Protein AF-A0A9P1CQ70-F1 (afdb_monomer_lite)

Secondary structure (DSSP, 8-state):
-------PPP------PPPHHHHHHHHHHHHHHHHS-HHHHHHHHHHHHHHHHHS-TT-HHHHHHHHHHHGGGPPPPPP--S-------HHHHHHHHHHHHHHHHHHHHHHHS-TTSHHHHHHHHHHHHHHHHH----TT-S--TTHHHHHHHHHHHHTTSTT-----SS-EEETTEEE--HHHHTSTTEEEEEEEEEEEESSSS-EEEEEEEEE-TTT--EEEEE-TT--HHHHHHHSSPPPEE-STTPPEEE--GGGT-B-TTSSBTTT-TTTT-TTB-TTSSBTTT-TTTT-TTB-TTSSBTTT-HHHHHTPPP---SS----------

pLDDT: mean 77.47, std 18.65, range [31.06, 96.56]

Organism: NCBI:txid2562237

Sequence (332 aa):
MNQMGILKGDRGSKGKRSAPGSIHRLQTRIMKFQNSSADERLQQVEQAELELVEVVEEDGDALRRLLNRCVAWLRPAKFCRGDAGIQGSMEDVNLWKLQHRIRRILITILRRLDLDDAVTFQRVEVAVRYLQSCLPNLEDRRSIRSIQQWKSLSKLVESAAPGSTRKSSRGHCFKGHYEPSANVRSVSSVFRVDLPVKLHCSECGLTLVSCWRFQHPRTKVESVLVPRQGHHACEKRLKRRCKWMAPDGCKLKVDHHPHLLFCIHQRLKIQCIPCGGQRVCPHGRQKTECKECKGSRICPHNRFKDRCKECLSTRRPRGPRGSRLLAVAFRR

Radius of gyration: 26.19 Å; chains: 1; bounding box: 61×46×89 Å

Structure (mmCIF, N/CA/C/O backbone):
data_AF-A0A9P1CQ70-F1
#
_entry.id   AF-A0A9P1CQ70-F1
#
loop_
_atom_site.group_PDB
_atom_site.id
_atom_site.type_symbol
_atom_site.label_atom_id
_atom_site.label_alt_id
_atom_site.label_comp_id
_atom_site.label_asym_id
_atom_site.label_entity_id
_atom_site.label_seq_id
_atom_site.pdbx_PDB_ins_code
_atom_site.Cartn_x
_atom_site.Cartn_y
_atom_site.Cartn_z
_atom_site.occupancy
_atom_site.B_iso_or_equiv
_atom_site.auth_seq_id
_atom_site.auth_comp_id
_atom_site.auth_asym_id
_atom_site.auth_atom_id
_atom_site.pdbx_PDB_model_num
ATOM 1 N N . MET A 1 1 ? -2.091 0.357 -43.564 1.00 31.06 1 MET A N 1
ATOM 2 C CA . MET A 1 1 ? -3.508 0.644 -43.874 1.00 31.06 1 MET A CA 1
ATOM 3 C C . MET A 1 1 ? -4.389 0.160 -42.721 1.00 31.06 1 MET A C 1
ATOM 5 O O . MET A 1 1 ? -4.148 -0.922 -42.207 1.00 31.06 1 MET A O 1
ATOM 9 N N . ASN A 1 2 ? -5.327 1.019 -42.304 1.00 34.19 2 ASN A N 1
ATOM 10 C CA . ASN A 1 2 ? -6.422 0.868 -41.325 1.00 34.19 2 ASN A CA 1
ATOM 11 C C . ASN A 1 2 ? -6.137 0.491 -39.852 1.00 34.19 2 ASN A C 1
ATOM 13 O O . ASN A 1 2 ? -6.221 -0.665 -39.458 1.00 34.19 2 ASN A O 1
ATOM 17 N N . GLN A 1 3 ? -6.002 1.521 -39.000 1.00 33.91 3 GLN A N 1
ATOM 18 C CA . GLN A 1 3 ? -6.494 1.511 -37.603 1.00 33.91 3 GLN A CA 1
ATOM 19 C C . GLN A 1 3 ? -7.283 2.798 -37.260 1.00 33.91 3 GLN A C 1
ATOM 21 O O . GLN A 1 3 ? -7.273 3.285 -36.132 1.00 33.91 3 GLN A O 1
ATOM 26 N N . MET A 1 4 ? -7.985 3.364 -38.247 1.00 34.62 4 MET A N 1
ATOM 27 C CA . MET A 1 4 ? -8.955 4.449 -38.058 1.00 34.62 4 MET A CA 1
ATOM 28 C C . MET A 1 4 ? -10.306 3.830 -37.693 1.00 34.62 4 MET A C 1
ATOM 30 O O . MET A 1 4 ? -11.081 3.469 -38.573 1.00 34.62 4 MET A O 1
ATOM 34 N N . GLY A 1 5 ? -10.581 3.637 -36.404 1.00 42.91 5 GLY A N 1
ATOM 35 C CA . GLY A 1 5 ? -11.862 3.049 -36.010 1.00 42.91 5 GLY A CA 1
ATOM 36 C C . GLY A 1 5 ? -12.010 2.742 -34.532 1.00 42.91 5 GLY A C 1
ATOM 37 O O . GLY A 1 5 ? -12.339 1.617 -34.188 1.00 42.91 5 GLY A O 1
ATOM 38 N N . ILE A 1 6 ? -11.774 3.705 -33.645 1.00 41.91 6 ILE A N 1
ATOM 39 C CA . ILE A 1 6 ? -12.170 3.571 -32.238 1.00 41.91 6 ILE A CA 1
ATOM 40 C C . ILE A 1 6 ? -12.747 4.923 -31.831 1.00 41.91 6 ILE A C 1
ATOM 42 O O . ILE A 1 6 ? -12.141 5.945 -32.133 1.00 41.91 6 ILE A O 1
ATOM 46 N N . LEU A 1 7 ? -13.913 4.914 -31.180 1.00 41.31 7 LEU A N 1
ATOM 47 C CA . LEU A 1 7 ? -14.839 6.032 -30.921 1.00 41.31 7 LEU A CA 1
ATOM 48 C C . LEU A 1 7 ? -15.971 6.191 -31.962 1.00 41.31 7 LEU A C 1
ATOM 50 O O . LEU A 1 7 ? -16.299 7.302 -32.369 1.00 41.31 7 LEU A O 1
ATOM 54 N N . LYS A 1 8 ? -16.635 5.094 -32.356 1.00 38.59 8 LYS A N 1
ATOM 55 C CA . LYS A 1 8 ? -18.046 5.191 -32.776 1.00 38.59 8 LYS A CA 1
ATOM 56 C C . LYS A 1 8 ? -18.905 5.218 -31.509 1.00 38.59 8 LYS A C 1
ATOM 58 O O . LYS A 1 8 ? -18.729 4.379 -30.633 1.00 38.59 8 LYS A O 1
ATOM 63 N N . GLY A 1 9 ? -19.752 6.239 -31.379 1.00 38.62 9 GLY A N 1
ATOM 64 C CA . GLY A 1 9 ? -20.591 6.452 -30.202 1.00 38.62 9 GLY A CA 1
ATOM 65 C C . GLY A 1 9 ? -21.741 5.453 -30.141 1.00 38.62 9 GLY A C 1
ATOM 66 O O . GLY A 1 9 ? -22.617 5.478 -31.005 1.00 38.62 9 GLY A O 1
ATOM 67 N N . ASP A 1 10 ? -21.747 4.616 -29.105 1.00 32.50 10 ASP A N 1
ATOM 68 C CA . ASP A 1 10 ? -22.878 3.750 -28.785 1.00 32.50 10 ASP A CA 1
ATOM 69 C C . ASP A 1 10 ? -24.073 4.580 -28.301 1.00 32.50 10 ASP A C 1
ATOM 71 O O . ASP A 1 10 ? -23.987 5.393 -27.374 1.00 32.50 10 ASP A O 1
ATOM 75 N N . ARG A 1 11 ? -25.213 4.372 -28.962 1.00 39.38 11 ARG A N 1
ATOM 76 C CA . ARG A 1 11 ? -26.514 4.932 -28.592 1.00 39.38 11 ARG A CA 1
ATOM 77 C C . ARG A 1 11 ? -27.149 4.012 -27.552 1.00 39.38 11 ARG A C 1
ATOM 79 O O . ARG A 1 11 ? -27.790 3.040 -27.923 1.00 39.38 11 ARG A O 1
ATOM 86 N N . GLY A 1 12 ? -27.005 4.321 -26.263 1.00 35.34 12 GLY A N 1
ATOM 87 C CA . GLY A 1 12 ? -27.706 3.534 -25.242 1.00 35.34 12 GLY A CA 1
ATOM 88 C C . GLY A 1 12 ? -27.341 3.815 -23.788 1.00 35.34 12 GLY A C 1
ATOM 89 O O . GLY A 1 12 ? -26.821 2.933 -23.122 1.00 35.34 12 GLY A O 1
ATOM 90 N N . SER A 1 13 ? -27.608 5.028 -23.293 1.00 32.00 13 SER A N 1
ATOM 91 C CA . SER A 1 13 ? -28.044 5.335 -21.909 1.00 32.00 13 SER A CA 1
ATOM 92 C C . SER A 1 13 ? -27.765 6.798 -21.578 1.00 32.00 13 SER A C 1
ATOM 94 O O . SER A 1 13 ? -26.708 7.340 -21.894 1.00 32.00 13 SER A O 1
ATOM 96 N N . LYS A 1 14 ? -28.748 7.459 -20.963 1.00 36.03 14 LYS A N 1
ATOM 97 C CA . LYS A 1 14 ? -28.758 8.891 -20.644 1.00 36.03 14 LYS A CA 1
ATOM 98 C C . LYS A 1 14 ? -27.685 9.241 -19.594 1.00 36.03 14 LYS A C 1
ATOM 100 O O . LYS A 1 14 ? -27.966 9.293 -18.405 1.00 36.03 14 LYS A O 1
ATOM 105 N N . GLY A 1 15 ? -26.466 9.522 -20.048 1.00 34.06 15 GLY A N 1
ATOM 106 C CA . GLY A 1 15 ? -25.415 10.225 -19.307 1.00 34.06 15 GLY A CA 1
ATOM 107 C C . GLY A 1 15 ? -24.896 11.379 -20.165 1.00 34.06 15 GLY A C 1
ATOM 108 O O . GLY A 1 15 ? -24.702 11.203 -21.366 1.00 34.06 15 GLY A O 1
ATOM 109 N N . LYS A 1 16 ? -24.753 12.577 -19.581 1.00 40.47 16 LYS A N 1
ATOM 110 C CA . LYS A 1 16 ? -24.349 13.827 -20.259 1.00 40.47 16 LYS A CA 1
ATOM 111 C C . LYS A 1 16 ? -23.207 13.577 -21.265 1.00 40.47 16 LYS A C 1
ATOM 113 O O . LYS A 1 16 ? -22.125 13.157 -20.872 1.00 40.47 16 LYS A O 1
ATOM 118 N N . ARG A 1 17 ? -23.458 13.816 -22.561 1.00 41.84 17 ARG A N 1
ATOM 119 C CA . ARG A 1 17 ? -22.471 13.633 -23.642 1.00 41.84 17 ARG A CA 1
ATOM 120 C C . ARG A 1 17 ? -21.275 14.562 -23.398 1.00 41.84 17 ARG A C 1
ATOM 122 O O . ARG A 1 17 ? -21.457 15.773 -23.306 1.00 41.84 17 ARG A O 1
ATOM 129 N N . SER A 1 18 ? -20.067 14.009 -23.305 1.00 49.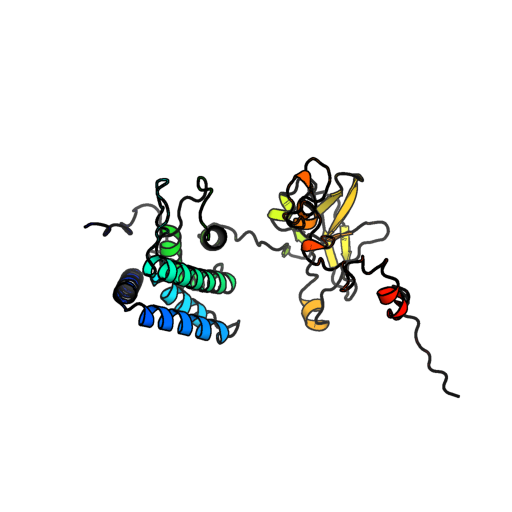41 18 SER A N 1
ATOM 130 C CA . SER A 1 18 ? -18.820 14.781 -23.239 1.00 49.41 18 SER A CA 1
ATOM 131 C C . SER A 1 18 ? -18.697 15.692 -24.474 1.00 49.41 18 SER A C 1
ATOM 133 O O . SER A 1 18 ? -19.036 15.277 -25.584 1.00 49.41 18 SER A O 1
ATOM 135 N N . ALA A 1 19 ? -18.221 16.931 -24.304 1.00 50.56 19 ALA A N 1
ATOM 136 C CA . ALA A 1 19 ? -18.184 17.927 -25.378 1.00 50.56 19 ALA A CA 1
ATOM 137 C C . ALA A 1 19 ? -17.328 17.466 -26.588 1.00 50.56 19 ALA A C 1
ATOM 139 O O . ALA A 1 19 ? -16.186 17.031 -26.392 1.00 50.56 19 ALA A O 1
ATOM 140 N N . PRO A 1 20 ? -17.813 17.610 -27.840 1.00 49.81 20 PRO A N 1
ATOM 141 C CA . PRO A 1 20 ? -17.147 17.107 -29.051 1.00 49.81 20 PRO A CA 1
ATOM 142 C C . PRO A 1 20 ? -15.720 17.654 -29.256 1.00 49.81 20 PRO A C 1
ATOM 144 O O . PRO A 1 20 ? -14.859 16.966 -29.804 1.00 49.81 20 PRO A O 1
ATOM 147 N N . GLY A 1 21 ? -15.418 18.844 -28.725 1.00 61.12 21 GLY A N 1
ATOM 148 C CA . GLY A 1 21 ? -14.085 19.448 -28.795 1.00 61.12 21 GLY A CA 1
ATOM 149 C C . GLY A 1 21 ? -12.995 18.736 -27.980 1.00 61.12 21 GLY A C 1
ATOM 150 O O . GLY A 1 21 ? -11.814 18.911 -28.273 1.00 61.12 21 GLY A O 1
ATOM 151 N N . SER A 1 22 ? -13.342 17.931 -26.971 1.00 66.00 22 SER A N 1
ATOM 152 C CA . SER A 1 22 ? -12.350 17.256 -26.115 1.00 66.00 22 SER A CA 1
ATOM 153 C C . SER A 1 22 ? -11.750 16.007 -26.770 1.00 66.00 22 SER A C 1
ATOM 155 O O . SER A 1 22 ? -10.569 15.720 -26.576 1.00 66.00 22 SER A O 1
ATOM 157 N N . ILE A 1 23 ? -12.530 15.297 -27.592 1.00 75.56 23 ILE A N 1
ATOM 158 C CA . ILE A 1 23 ? -12.070 14.118 -28.345 1.00 75.56 23 ILE A CA 1
ATOM 159 C C . ILE A 1 23 ? -11.103 14.540 -29.454 1.00 75.56 23 ILE A C 1
ATOM 161 O O . ILE A 1 23 ? -10.010 13.985 -29.559 1.00 75.56 23 ILE A O 1
ATOM 165 N N . HIS A 1 24 ? -11.461 15.576 -30.218 1.00 77.88 24 HIS A N 1
ATOM 166 C CA . HIS A 1 24 ? -10.612 16.106 -31.285 1.00 77.88 24 HIS A CA 1
ATOM 167 C C . HIS A 1 24 ? -9.246 16.565 -30.748 1.00 77.88 24 HIS A C 1
ATOM 169 O O . HIS A 1 24 ? -8.209 16.167 -31.269 1.00 77.88 24 HIS A O 1
ATOM 175 N N . ARG A 1 25 ? -9.216 17.315 -29.632 1.00 80.94 25 ARG A N 1
ATOM 176 C CA . ARG A 1 25 ? -7.959 17.744 -28.982 1.00 80.94 25 ARG A CA 1
ATOM 177 C C . ARG A 1 25 ? -7.068 16.569 -28.580 1.00 80.94 25 ARG A C 1
ATOM 179 O O . ARG A 1 25 ? -5.846 16.666 -28.699 1.00 80.94 25 ARG A O 1
ATOM 186 N N . LEU A 1 26 ? -7.655 15.478 -28.085 1.00 81.12 26 LEU A N 1
ATOM 187 C CA . LEU A 1 26 ? -6.902 14.276 -27.737 1.00 81.12 26 LEU A CA 1
ATOM 188 C C . LEU A 1 26 ? -6.301 13.624 -28.991 1.00 81.12 26 LEU A C 1
ATOM 190 O O . LEU A 1 26 ? -5.112 13.317 -28.998 1.00 81.12 26 LEU A O 1
ATOM 194 N N . GLN A 1 27 ? -7.079 13.489 -30.065 1.00 79.38 27 GLN A N 1
ATOM 195 C CA . GLN A 1 27 ? -6.606 12.940 -31.341 1.00 79.38 27 GLN A CA 1
ATOM 196 C C . GLN A 1 27 ? -5.464 13.769 -31.945 1.00 79.38 27 GLN A C 1
ATOM 198 O O . GLN A 1 27 ? -4.442 13.202 -32.329 1.00 79.38 27 GLN A O 1
ATOM 203 N N . THR A 1 28 ? -5.569 15.103 -31.939 1.00 83.81 28 THR A N 1
ATOM 204 C CA . THR A 1 28 ? -4.483 15.992 -32.390 1.00 83.81 28 THR A CA 1
ATOM 205 C C . THR A 1 28 ? -3.198 15.755 -31.589 1.00 83.81 28 THR A C 1
ATOM 207 O O . THR A 1 28 ? -2.111 15.680 -32.159 1.00 83.81 28 THR A O 1
ATOM 210 N N . ARG A 1 29 ? -3.300 15.598 -30.262 1.00 86.00 29 ARG A N 1
ATOM 211 C CA . ARG A 1 29 ? -2.139 15.338 -29.393 1.00 86.00 29 ARG A CA 1
ATOM 212 C C . ARG A 1 29 ? -1.501 13.977 -29.656 1.00 86.00 29 ARG A C 1
ATOM 214 O O . ARG A 1 29 ? -0.275 13.889 -29.640 1.00 86.00 29 ARG A O 1
ATOM 221 N N . ILE A 1 30 ? -2.311 12.947 -29.908 1.00 85.50 30 ILE A N 1
ATOM 222 C CA . ILE A 1 30 ? -1.821 11.608 -30.265 1.00 85.50 30 ILE A CA 1
ATOM 223 C C . ILE A 1 30 ? -1.004 11.701 -31.554 1.00 85.50 30 ILE A C 1
ATOM 225 O O . ILE A 1 30 ? 0.143 11.263 -31.579 1.00 85.50 30 ILE A O 1
ATOM 229 N N . MET A 1 31 ? -1.563 12.325 -32.594 1.00 83.12 31 MET A N 1
ATOM 230 C CA . MET A 1 31 ? -0.884 12.485 -33.883 1.00 83.12 31 MET A CA 1
ATOM 231 C C . MET A 1 31 ? 0.415 13.285 -33.742 1.00 83.12 31 MET A C 1
ATOM 233 O O . MET A 1 31 ? 1.458 12.849 -34.219 1.00 83.12 31 MET A O 1
ATOM 237 N N . LYS A 1 32 ? 0.392 14.403 -33.001 1.00 87.31 32 LYS A N 1
ATOM 238 C CA . LYS A 1 32 ? 1.587 15.229 -32.767 1.00 87.31 32 LYS A CA 1
ATOM 239 C C . LYS A 1 32 ? 2.722 14.439 -32.106 1.00 87.31 32 LYS A C 1
ATOM 241 O O . LYS A 1 32 ? 3.865 14.562 -32.522 1.00 87.31 32 LYS A O 1
ATOM 246 N N . PHE A 1 33 ? 2.412 13.607 -31.112 1.00 87.06 33 PHE A N 1
ATOM 247 C CA . PHE A 1 33 ? 3.413 12.770 -30.443 1.00 87.06 33 PHE A CA 1
ATOM 248 C C . PHE A 1 33 ? 3.893 11.598 -31.310 1.00 87.06 33 PHE A C 1
ATOM 250 O O . PHE A 1 33 ? 5.038 11.163 -31.223 1.00 87.06 33 PHE A O 1
ATOM 257 N N . GLN A 1 34 ? 3.019 11.038 -32.145 1.00 82.88 34 GLN A N 1
ATOM 258 C CA . GLN A 1 34 ? 3.390 9.951 -33.051 1.00 82.88 34 GLN A CA 1
ATOM 259 C C . GLN A 1 34 ? 4.232 10.420 -34.238 1.00 82.88 34 GLN A C 1
ATOM 261 O O . GLN A 1 34 ? 4.953 9.599 -34.797 1.00 82.88 34 GLN A O 1
ATOM 266 N N . ASN A 1 35 ? 4.184 11.705 -34.577 1.00 83.88 35 ASN A N 1
ATOM 267 C CA . ASN A 1 35 ? 4.959 12.282 -35.672 1.00 83.88 35 ASN A CA 1
ATOM 268 C C . ASN A 1 35 ? 6.256 12.970 -35.208 1.00 83.88 35 ASN A C 1
ATOM 270 O O . ASN A 1 35 ? 7.078 13.298 -36.053 1.00 83.88 35 ASN A O 1
ATOM 274 N N . SER A 1 36 ? 6.468 13.166 -33.899 1.00 86.50 36 SER A N 1
ATOM 275 C CA . SER A 1 36 ? 7.716 13.733 -33.363 1.00 86.50 36 SER A CA 1
ATOM 276 C C . SER A 1 36 ? 8.890 12.750 -33.408 1.00 86.50 36 SER A C 1
ATOM 278 O O . SER A 1 36 ? 8.688 11.528 -33.433 1.00 86.50 36 SER A O 1
ATOM 280 N N . SER A 1 37 ? 10.114 13.286 -33.393 1.00 88.25 37 SER A N 1
ATOM 281 C CA . SER A 1 37 ? 11.353 12.496 -33.390 1.00 88.25 37 SER A CA 1
ATOM 282 C C . SER A 1 37 ? 11.543 11.719 -32.075 1.00 88.25 37 SER A C 1
ATOM 284 O O . SER A 1 37 ? 10.860 11.962 -31.076 1.00 88.25 37 SER A O 1
ATOM 286 N N . ALA A 1 38 ? 12.457 10.742 -32.051 1.00 83.44 38 ALA A N 1
ATOM 287 C CA . ALA A 1 38 ? 12.725 9.957 -30.842 1.00 83.44 38 ALA A CA 1
ATOM 288 C C . ALA A 1 38 ? 13.214 10.836 -29.673 1.00 83.44 38 ALA A C 1
ATOM 290 O O .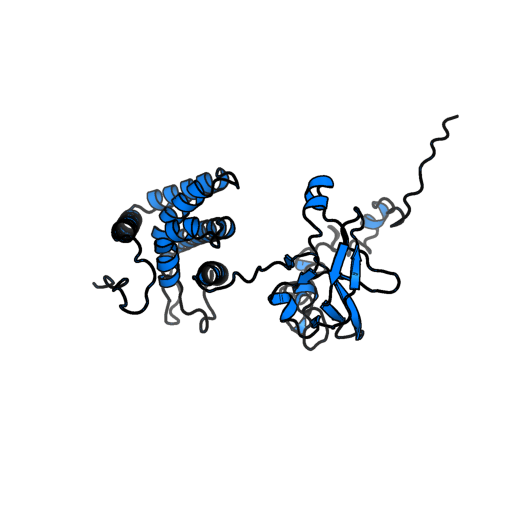 ALA A 1 38 ? 12.730 10.670 -28.549 1.00 83.44 38 ALA A O 1
ATOM 291 N N . ASP A 1 39 ? 14.093 11.798 -29.959 1.00 85.38 39 ASP A N 1
ATOM 292 C CA . ASP A 1 39 ? 14.644 12.728 -28.970 1.00 85.38 39 ASP A CA 1
ATOM 293 C C . ASP A 1 39 ? 13.590 13.726 -28.484 1.00 85.38 39 ASP A C 1
ATOM 295 O O . ASP A 1 39 ? 13.452 13.947 -27.282 1.00 85.38 39 ASP A O 1
ATOM 299 N N . GLU A 1 40 ? 12.752 14.248 -29.385 1.00 88.69 40 GLU A N 1
ATOM 300 C CA . GLU A 1 40 ? 11.637 15.126 -29.012 1.00 88.69 40 GLU A CA 1
ATOM 301 C C . GLU A 1 40 ? 10.639 14.418 -28.089 1.00 88.69 40 GLU A C 1
ATOM 303 O O . GLU A 1 40 ? 10.158 14.995 -27.112 1.00 88.69 40 GLU A O 1
ATOM 308 N N . ARG A 1 41 ? 10.321 13.146 -28.364 1.00 89.88 41 ARG A N 1
ATOM 309 C CA . ARG A 1 41 ? 9.449 12.349 -27.486 1.00 89.88 41 ARG A CA 1
ATOM 310 C C . ARG A 1 41 ? 10.076 12.126 -26.116 1.00 89.88 41 ARG A C 1
ATOM 312 O O . ARG A 1 41 ? 9.353 12.115 -25.119 1.00 89.88 41 ARG A O 1
ATOM 319 N N . LEU A 1 42 ? 11.390 11.907 -26.063 1.00 89.25 42 LEU A N 1
ATOM 320 C CA . LEU A 1 42 ? 12.119 11.721 -24.813 1.00 89.25 42 LEU A CA 1
ATOM 321 C C . LEU A 1 42 ? 12.080 13.000 -23.969 1.00 89.25 42 LEU A C 1
ATOM 323 O O . LEU A 1 42 ? 11.664 12.938 -22.812 1.00 89.25 42 LEU A O 1
ATOM 327 N N . GLN A 1 43 ? 12.391 14.146 -24.578 1.00 91.62 43 GLN A N 1
ATOM 328 C CA . GLN A 1 43 ? 12.330 15.461 -23.936 1.00 91.62 43 GLN A CA 1
ATOM 329 C C . GLN A 1 43 ? 10.924 15.783 -23.419 1.00 91.62 43 GLN A C 1
ATOM 331 O O . GLN A 1 43 ? 10.761 16.236 -22.289 1.00 91.62 43 GLN A O 1
ATOM 336 N N . GLN A 1 44 ? 9.879 15.485 -24.199 1.00 92.44 44 GLN A N 1
ATOM 337 C CA . GLN A 1 44 ? 8.489 15.674 -23.766 1.00 92.44 44 GLN A CA 1
ATOM 338 C C . GLN A 1 44 ? 8.146 14.858 -22.511 1.00 92.44 44 GLN A C 1
ATOM 340 O O . GLN A 1 44 ? 7.428 15.344 -21.635 1.00 92.44 44 GLN A O 1
ATOM 345 N N . VAL A 1 45 ? 8.648 13.623 -22.413 1.00 93.00 45 VAL A N 1
ATOM 346 C CA . VAL A 1 45 ? 8.437 12.762 -21.240 1.00 93.00 45 VAL A CA 1
ATOM 347 C C . VAL A 1 45 ? 9.271 13.230 -20.046 1.00 93.00 45 VAL A C 1
ATOM 349 O O . VAL A 1 45 ? 8.756 13.224 -18.933 1.00 93.00 45 VAL A O 1
ATOM 352 N N . GLU A 1 46 ? 10.509 13.670 -20.259 1.00 91.88 46 GLU A N 1
ATOM 353 C CA . GLU A 1 46 ? 11.371 14.236 -19.209 1.00 91.88 46 GLU A CA 1
ATOM 354 C C . GLU A 1 46 ? 10.781 15.501 -18.603 1.00 91.88 46 GLU A C 1
ATOM 356 O O . GLU A 1 46 ? 10.659 15.601 -17.382 1.00 91.88 46 GLU A O 1
ATOM 361 N N . GLN A 1 47 ? 10.299 16.405 -19.451 1.00 93.50 47 GLN A N 1
ATOM 362 C CA . GLN A 1 47 ? 9.623 17.611 -19.000 1.00 93.50 47 GLN A CA 1
ATOM 363 C C . GLN A 1 47 ? 8.369 17.279 -18.183 1.00 93.50 47 GLN A C 1
ATOM 365 O O . GLN A 1 47 ? 8.122 17.881 -17.142 1.00 93.50 47 GLN A O 1
ATOM 370 N N . ALA A 1 48 ? 7.588 16.281 -18.606 1.00 93.31 48 ALA A N 1
ATOM 371 C CA . ALA A 1 48 ? 6.413 15.842 -17.857 1.00 93.31 48 ALA A CA 1
ATOM 372 C C . ALA A 1 48 ? 6.758 15.199 -16.500 1.00 93.31 48 ALA A C 1
ATOM 374 O O . ALA A 1 48 ? 5.958 15.283 -15.567 1.00 93.31 48 ALA A O 1
ATOM 375 N N . GLU A 1 49 ? 7.914 14.540 -16.376 1.00 93.31 49 GLU A N 1
ATOM 376 C CA . GLU A 1 49 ? 8.400 14.019 -15.094 1.00 93.31 49 GLU A CA 1
ATOM 377 C C . GLU A 1 49 ? 8.820 15.149 -14.151 1.00 93.31 49 GLU A C 1
ATOM 379 O O . GLU A 1 49 ? 8.464 15.091 -12.973 1.00 93.31 49 GLU A O 1
ATOM 384 N N . LEU A 1 50 ? 9.503 16.178 -14.664 1.00 92.19 50 LEU A N 1
ATOM 385 C CA . LEU A 1 50 ? 9.871 17.370 -13.898 1.00 92.19 50 LEU A CA 1
ATOM 386 C C . LEU A 1 50 ? 8.620 18.119 -13.414 1.00 92.19 50 LEU A C 1
ATOM 388 O O . LEU A 1 50 ? 8.453 18.311 -12.211 1.00 92.19 50 LEU A O 1
ATOM 392 N N . GLU A 1 51 ? 7.687 18.418 -14.328 1.00 91.44 51 GLU A N 1
ATOM 393 C CA . GLU A 1 51 ? 6.407 19.062 -14.002 1.00 91.44 51 GLU A CA 1
ATOM 394 C C . GLU A 1 51 ? 5.669 18.290 -12.894 1.00 91.44 51 GLU A C 1
ATOM 396 O O . GLU A 1 51 ? 5.155 18.884 -11.953 1.00 91.44 51 GLU A O 1
ATOM 401 N N . LEU A 1 52 ? 5.641 16.952 -12.952 1.00 89.88 52 LEU A N 1
ATOM 402 C CA . LEU A 1 52 ? 4.969 16.125 -11.943 1.00 89.88 52 LEU A CA 1
ATOM 403 C C . LEU A 1 52 ? 5.605 16.211 -10.544 1.00 89.88 52 LEU A C 1
ATOM 405 O O . LEU A 1 52 ? 4.904 16.018 -9.542 1.00 89.88 52 LEU A O 1
ATOM 409 N N . VAL A 1 53 ? 6.921 16.418 -10.472 1.00 88.94 53 VAL A N 1
ATOM 410 C CA . VAL A 1 53 ? 7.649 16.591 -9.208 1.00 88.94 53 VAL A CA 1
ATOM 411 C C . VAL A 1 53 ? 7.355 17.961 -8.605 1.00 88.94 53 VAL A C 1
ATOM 413 O O . VAL A 1 53 ? 7.170 18.047 -7.393 1.00 88.94 53 VAL A O 1
ATOM 416 N N . GLU A 1 54 ? 7.262 18.994 -9.441 1.00 85.75 54 GLU A N 1
ATOM 417 C CA . GLU A 1 54 ? 7.007 20.377 -9.025 1.00 85.75 54 GLU A CA 1
ATOM 418 C C . GLU A 1 54 ? 5.541 20.647 -8.655 1.00 85.75 54 GLU A C 1
ATOM 420 O O . GLU A 1 54 ? 5.255 21.582 -7.908 1.00 85.75 54 GLU A O 1
ATOM 425 N N . VAL A 1 55 ? 4.598 19.825 -9.131 1.00 84.19 55 VAL A N 1
ATOM 426 C CA . VAL A 1 55 ? 3.177 19.980 -8.790 1.00 84.19 55 VAL A CA 1
ATOM 427 C C . VAL A 1 55 ? 2.945 19.786 -7.286 1.00 84.19 55 VAL A C 1
ATOM 429 O O . VAL A 1 55 ? 3.104 18.684 -6.747 1.00 84.19 55 VAL A O 1
ATOM 432 N N . VAL A 1 56 ? 2.482 20.855 -6.635 1.00 73.50 56 VAL A N 1
ATOM 433 C CA . VAL A 1 56 ? 2.015 20.872 -5.241 1.00 73.50 56 VAL A CA 1
ATOM 434 C C . VAL A 1 56 ? 0.836 19.906 -5.069 1.00 73.50 56 VAL A C 1
ATOM 436 O O . VAL A 1 56 ? -0.018 19.803 -5.948 1.00 73.50 56 VAL A O 1
ATOM 439 N N . GLU A 1 57 ? 0.755 19.200 -3.933 1.00 65.19 57 GLU A N 1
ATOM 440 C CA . GLU A 1 57 ? -0.263 18.156 -3.692 1.00 65.19 57 GLU A CA 1
ATOM 441 C C . GLU A 1 57 ? -1.720 18.647 -3.819 1.00 65.19 57 GLU A C 1
ATOM 443 O O . GLU A 1 57 ? -2.612 17.837 -4.070 1.00 65.19 57 GLU A O 1
ATOM 448 N N . GLU A 1 58 ? -1.956 19.955 -3.700 1.00 63.06 58 GLU A N 1
ATOM 449 C CA . GLU A 1 58 ? -3.277 20.592 -3.762 1.00 63.06 58 GLU A CA 1
ATOM 450 C C . GLU A 1 58 ? -3.669 21.083 -5.174 1.00 63.06 58 GLU A C 1
ATOM 452 O O . GLU A 1 58 ? -4.847 21.341 -5.425 1.00 63.06 58 GLU A O 1
ATOM 457 N N . ASP A 1 59 ? -2.735 21.162 -6.136 1.00 75.88 59 ASP A N 1
ATOM 458 C CA . ASP A 1 59 ? -3.022 21.650 -7.497 1.00 75.88 59 ASP A CA 1
ATOM 459 C C . ASP A 1 59 ? -3.563 20.532 -8.409 1.00 75.88 59 ASP A C 1
ATOM 461 O O . ASP A 1 59 ? -2.903 19.983 -9.303 1.00 75.88 59 ASP A O 1
ATOM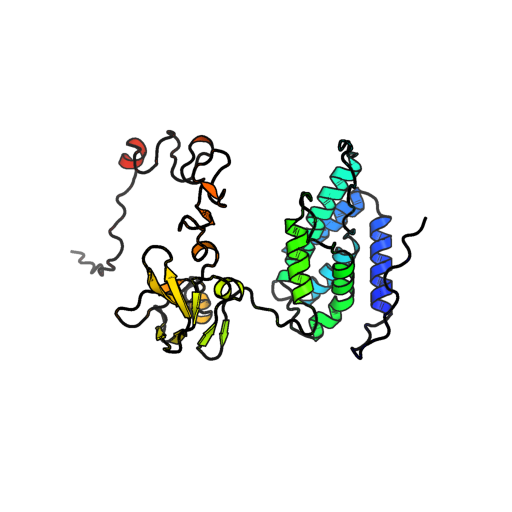 465 N N . GLY A 1 60 ? -4.831 20.189 -8.176 1.00 77.12 60 GLY A N 1
ATOM 466 C CA . GLY A 1 60 ? -5.561 19.217 -8.984 1.00 77.12 60 GLY A CA 1
ATOM 467 C C . GLY A 1 60 ? -5.693 19.621 -10.457 1.00 77.12 60 GLY A C 1
ATOM 468 O O . GLY A 1 60 ? -5.754 18.749 -11.324 1.00 77.12 60 GLY A O 1
ATOM 469 N N . ASP A 1 61 ? -5.701 20.916 -10.780 1.00 81.00 61 ASP A N 1
ATOM 470 C CA . ASP A 1 61 ? -5.835 21.392 -12.159 1.00 81.00 61 ASP A CA 1
ATOM 471 C C . ASP A 1 61 ? -4.552 21.190 -12.976 1.00 81.00 61 ASP A C 1
ATOM 473 O O . ASP A 1 61 ? -4.631 20.778 -14.142 1.00 81.00 61 ASP A O 1
ATOM 477 N N . ALA A 1 62 ? -3.374 21.375 -12.376 1.00 84.12 62 ALA A N 1
ATOM 478 C CA . ALA A 1 62 ? -2.103 21.011 -13.000 1.00 84.12 62 ALA A CA 1
ATOM 479 C C . ALA A 1 62 ? -2.027 19.507 -13.297 1.00 84.12 62 ALA A C 1
ATOM 481 O O . ALA A 1 62 ? -1.722 19.113 -14.429 1.00 84.12 62 ALA A O 1
ATOM 482 N N . LEU A 1 63 ? -2.422 18.661 -12.338 1.00 87.25 63 LEU A N 1
ATOM 483 C CA . LEU A 1 63 ? -2.484 17.208 -12.528 1.00 87.25 63 LEU A CA 1
ATOM 484 C C . LEU A 1 63 ? -3.440 16.804 -13.661 1.00 87.25 63 LEU A C 1
ATOM 486 O O . LEU A 1 63 ? -3.105 15.939 -14.473 1.00 87.25 63 LEU A O 1
ATOM 490 N N . ARG A 1 64 ? -4.614 17.442 -13.770 1.00 87.69 64 ARG A N 1
ATOM 491 C CA . ARG A 1 64 ? -5.581 17.198 -14.861 1.00 87.69 64 ARG A CA 1
ATOM 492 C C . ARG A 1 64 ? -5.002 17.572 -16.228 1.00 87.69 64 ARG A C 1
ATOM 494 O O . ARG A 1 64 ? -5.172 16.821 -17.194 1.00 87.69 64 ARG A O 1
ATOM 501 N N . ARG A 1 65 ? -4.325 18.723 -16.338 1.00 88.62 65 ARG A N 1
ATOM 502 C CA . ARG A 1 65 ? -3.669 19.156 -17.588 1.00 88.62 65 ARG A CA 1
ATOM 503 C C . ARG A 1 65 ? -2.579 18.172 -18.003 1.00 88.62 65 ARG A C 1
ATOM 505 O O . ARG A 1 65 ? -2.535 17.787 -19.175 1.00 88.62 65 ARG A O 1
ATOM 512 N N . LEU A 1 66 ? -1.765 17.732 -17.045 1.00 91.75 66 LEU A N 1
ATOM 513 C CA . LEU A 1 66 ? -0.694 16.768 -17.269 1.00 91.75 66 LEU A CA 1
ATOM 514 C C . LEU A 1 66 ? -1.247 15.394 -17.674 1.00 91.75 66 LEU A C 1
ATOM 516 O O . LEU A 1 66 ? -0.775 14.813 -18.649 1.00 91.75 66 LEU A O 1
ATOM 520 N N . LEU A 1 67 ? -2.318 14.916 -17.026 1.00 92.44 67 LEU A N 1
ATOM 521 C CA . LEU A 1 67 ? -3.004 13.674 -17.404 1.00 92.44 67 LEU A CA 1
ATOM 522 C C . LEU A 1 67 ? -3.460 13.715 -18.866 1.00 92.44 67 LEU A C 1
ATOM 524 O O . LEU A 1 67 ? -3.108 12.841 -19.653 1.00 92.44 67 LEU A O 1
ATOM 528 N N . ASN A 1 68 ? -4.201 14.760 -19.242 1.00 89.25 68 ASN A N 1
ATOM 529 C CA . ASN A 1 68 ? -4.728 14.935 -20.597 1.00 89.25 68 ASN A CA 1
ATOM 530 C C . ASN A 1 68 ? -3.626 15.085 -21.663 1.00 89.25 68 ASN A C 1
ATOM 532 O O . ASN A 1 68 ? -3.898 14.928 -22.856 1.00 89.25 68 ASN A O 1
ATOM 536 N N . ARG A 1 69 ? -2.400 15.447 -21.271 1.00 91.69 69 ARG A N 1
ATOM 537 C CA . ARG A 1 69 ? -1.237 15.514 -22.163 1.00 91.69 69 ARG A CA 1
ATOM 538 C C . ARG A 1 69 ? -0.589 14.136 -22.297 1.00 91.69 69 ARG A C 1
ATOM 540 O O . ARG A 1 69 ? -0.526 13.603 -23.399 1.00 91.69 69 ARG A O 1
ATOM 547 N N . CYS A 1 70 ? -0.207 13.531 -21.175 1.00 92.62 70 CYS A N 1
ATOM 548 C CA . CYS A 1 70 ? 0.525 12.266 -21.124 1.00 92.62 70 CYS A CA 1
ATOM 549 C C . CYS A 1 70 ? -0.292 11.072 -21.625 1.00 92.62 70 CYS A C 1
ATOM 551 O O . CYS A 1 70 ? 0.270 10.098 -22.124 1.00 92.62 70 CYS A O 1
ATOM 553 N N . VAL A 1 71 ? -1.622 11.132 -21.512 1.00 91.88 71 VAL A N 1
ATOM 554 C CA . VAL A 1 71 ? -2.497 10.052 -21.977 1.00 91.88 71 VAL A CA 1
ATOM 555 C C . VAL A 1 71 ? -2.395 9.849 -23.490 1.00 91.88 71 VAL A C 1
ATOM 557 O O . VAL A 1 71 ? -2.430 8.717 -23.960 1.00 91.88 71 VAL A O 1
ATOM 560 N N . ALA A 1 72 ? -2.187 10.932 -24.244 1.00 89.25 72 ALA A N 1
ATOM 561 C CA . ALA A 1 72 ? -2.059 10.905 -25.698 1.00 89.25 72 ALA A CA 1
ATOM 562 C C . ALA A 1 72 ? -0.791 10.172 -26.170 1.00 89.25 72 ALA A C 1
ATOM 564 O O . ALA A 1 72 ? -0.701 9.738 -27.315 1.00 89.25 72 ALA A O 1
ATOM 565 N N . TRP A 1 73 ? 0.198 10.040 -25.287 1.00 91.50 73 TRP A N 1
ATOM 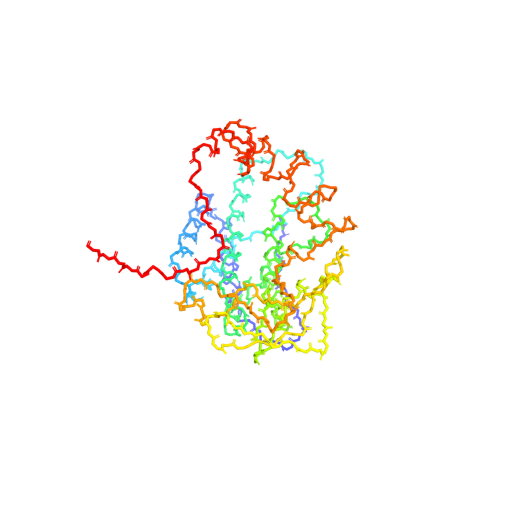566 C CA . TRP A 1 73 ? 1.483 9.409 -25.577 1.00 91.50 73 TRP A CA 1
ATOM 567 C C . TRP A 1 73 ? 1.459 7.900 -25.335 1.00 91.50 73 TRP A C 1
ATOM 569 O O . TRP A 1 73 ? 2.365 7.178 -25.766 1.00 91.50 73 TRP A O 1
ATOM 579 N N . LEU A 1 74 ? 0.430 7.410 -24.638 1.00 88.38 74 LEU A N 1
ATOM 580 C CA . LEU A 1 74 ? 0.265 5.997 -24.356 1.00 88.38 74 LEU A CA 1
ATOM 581 C C . LEU A 1 74 ? -0.164 5.260 -25.626 1.00 88.38 74 LEU A C 1
ATOM 583 O O . LEU A 1 74 ? -1.186 5.580 -26.238 1.00 88.38 74 LEU A O 1
ATOM 587 N N . ARG A 1 75 ? 0.602 4.231 -25.990 1.00 79.31 75 ARG A N 1
ATOM 588 C CA . ARG A 1 75 ? 0.212 3.286 -27.037 1.00 79.31 75 ARG A CA 1
ATOM 589 C C . ARG A 1 75 ? -0.497 2.077 -26.416 1.00 79.31 75 ARG A C 1
ATOM 591 O O . ARG A 1 75 ? -0.036 1.582 -25.380 1.00 79.31 75 ARG A O 1
ATOM 598 N N . PRO A 1 76 ? -1.565 1.557 -27.049 1.00 70.75 76 PRO A N 1
ATOM 599 C CA . PRO A 1 76 ? -2.122 0.260 -26.688 1.00 70.75 76 PRO A CA 1
ATOM 600 C C . PRO A 1 76 ? -1.032 -0.816 -26.725 1.00 70.75 76 PRO A C 1
ATOM 602 O O . PRO A 1 76 ? -0.132 -0.780 -27.570 1.00 70.75 76 PRO A O 1
ATOM 605 N N . ALA A 1 77 ? -1.094 -1.778 -25.807 1.00 62.88 77 ALA A N 1
ATOM 606 C CA . ALA A 1 77 ? -0.127 -2.869 -25.780 1.00 62.88 77 ALA A CA 1
ATOM 607 C C . ALA A 1 77 ? -0.205 -3.686 -27.087 1.00 62.88 77 ALA A C 1
ATOM 609 O O . ALA A 1 77 ? -1.233 -4.296 -27.375 1.00 62.88 77 ALA A O 1
ATOM 610 N N . LYS A 1 78 ? 0.884 -3.723 -27.869 1.00 58.69 78 LYS A N 1
ATOM 611 C CA . LYS A 1 78 ? 1.033 -4.672 -28.982 1.00 58.69 78 LYS A CA 1
ATOM 612 C C . LYS A 1 78 ? 1.424 -6.043 -28.418 1.00 58.69 78 LYS A C 1
ATOM 614 O O . LYS A 1 78 ? 2.326 -6.132 -27.588 1.00 58.69 78 LYS A O 1
ATOM 619 N N . PHE A 1 79 ? 0.732 -7.096 -28.851 1.00 52.16 79 PHE A N 1
ATOM 620 C CA . PHE A 1 79 ? 1.008 -8.479 -28.458 1.00 52.16 79 PHE A CA 1
ATOM 621 C C . PHE A 1 79 ? 1.903 -9.131 -29.505 1.00 52.16 79 PHE A C 1
ATOM 623 O O . PHE A 1 79 ? 1.489 -9.248 -30.655 1.00 52.16 79 PHE A O 1
ATOM 630 N N . CYS A 1 80 ? 3.089 -9.596 -29.112 1.00 40.81 80 CYS A N 1
ATOM 631 C CA . CYS A 1 80 ? 3.806 -10.583 -29.911 1.00 40.81 80 CYS A CA 1
ATOM 632 C C . CYS A 1 80 ? 3.007 -11.889 -29.811 1.00 40.81 80 CYS A C 1
ATOM 634 O O . CYS A 1 80 ? 3.002 -12.534 -28.762 1.00 40.81 80 CYS A O 1
ATOM 636 N N . ARG A 1 81 ? 2.246 -12.231 -30.854 1.00 36.78 81 ARG A N 1
ATOM 637 C CA . ARG A 1 81 ? 1.755 -13.600 -31.023 1.00 36.78 81 ARG A CA 1
ATOM 638 C C . ARG A 1 81 ? 2.906 -14.398 -31.624 1.00 36.78 81 ARG A C 1
ATOM 640 O O . ARG A 1 81 ? 3.392 -14.020 -32.680 1.00 36.78 81 ARG A O 1
ATOM 647 N N . GLY A 1 82 ? 3.287 -15.489 -30.976 1.00 38.41 82 GLY A N 1
ATOM 648 C CA . GLY A 1 82 ? 4.179 -16.479 -31.568 1.00 38.41 82 GLY A CA 1
ATOM 649 C C . GLY A 1 82 ? 5.622 -16.385 -31.092 1.00 38.41 82 GLY A C 1
ATOM 650 O O . GLY A 1 82 ? 6.222 -15.315 -31.021 1.00 38.41 82 GLY A O 1
ATOM 651 N N . ASP A 1 83 ? 6.124 -17.560 -30.748 1.00 38.84 83 ASP A N 1
ATOM 652 C CA . ASP A 1 83 ? 7.491 -17.904 -30.405 1.00 38.84 83 ASP A CA 1
ATOM 653 C C . ASP A 1 83 ? 8.390 -17.712 -31.641 1.00 38.84 83 ASP A C 1
ATOM 655 O O . ASP A 1 83 ? 8.615 -18.622 -32.430 1.00 38.84 83 ASP A O 1
ATOM 659 N N . ALA A 1 84 ? 8.827 -16.477 -31.870 1.00 38.69 84 ALA A N 1
ATOM 660 C CA . ALA A 1 84 ? 9.923 -16.155 -32.770 1.00 38.69 84 ALA A CA 1
ATOM 661 C C . ALA A 1 84 ? 10.874 -15.254 -31.983 1.00 38.69 84 ALA A C 1
ATOM 663 O O . ALA A 1 84 ? 10.453 -14.238 -31.420 1.00 38.69 84 ALA A O 1
ATOM 664 N N . GLY A 1 85 ? 12.132 -15.683 -31.867 1.00 44.00 85 GLY A N 1
ATOM 665 C CA . GLY A 1 85 ? 13.155 -15.054 -31.039 1.00 44.00 85 GLY A CA 1
ATOM 666 C C . GLY A 1 85 ? 13.147 -13.529 -31.154 1.00 44.00 85 GLY A C 1
ATOM 667 O O . GLY A 1 85 ? 13.159 -12.966 -32.245 1.00 44.00 85 GLY A O 1
ATOM 668 N N . ILE A 1 86 ? 13.109 -12.853 -30.004 1.00 45.66 86 ILE A N 1
ATOM 669 C CA . ILE A 1 86 ? 13.098 -11.391 -29.925 1.00 45.66 86 ILE A CA 1
ATOM 670 C C . ILE A 1 86 ? 14.484 -10.866 -30.332 1.00 45.66 86 ILE A C 1
ATOM 672 O O . ILE A 1 86 ? 15.318 -10.579 -29.477 1.00 45.66 86 ILE A O 1
ATOM 676 N N . GLN A 1 87 ? 14.721 -10.692 -31.630 1.00 46.81 87 GLN A N 1
ATOM 677 C CA . GLN A 1 87 ? 15.588 -9.625 -32.129 1.00 46.81 87 GLN A CA 1
ATOM 678 C C . GLN A 1 87 ? 14.736 -8.352 -32.191 1.00 46.81 87 GLN A C 1
ATOM 680 O O . GLN A 1 87 ? 14.224 -7.964 -33.234 1.00 46.81 87 GLN A O 1
ATOM 685 N N . GLY A 1 88 ? 14.495 -7.738 -31.030 1.00 53.88 88 GLY A N 1
ATOM 686 C CA . GLY A 1 88 ? 13.887 -6.409 -30.987 1.00 53.88 88 GLY A CA 1
ATOM 687 C C . GLY A 1 88 ? 14.909 -5.393 -31.483 1.00 53.88 88 GLY A C 1
ATOM 688 O O . GLY A 1 88 ? 16.032 -5.378 -30.975 1.00 53.88 88 GLY A O 1
ATOM 689 N N . SER A 1 89 ? 14.538 -4.559 -32.453 1.00 59.56 89 SER A N 1
ATOM 690 C CA . SER A 1 89 ? 15.404 -3.471 -32.913 1.00 59.56 89 SER A CA 1
ATOM 691 C C . SER A 1 89 ? 15.749 -2.532 -31.742 1.00 59.56 89 SER A C 1
ATOM 693 O O . SER A 1 89 ? 15.005 -2.442 -30.756 1.00 59.56 89 SER A O 1
ATOM 695 N N . MET A 1 90 ? 16.867 -1.800 -31.820 1.00 58.38 90 MET A N 1
ATOM 696 C CA . MET A 1 90 ? 17.226 -0.798 -30.799 1.00 58.38 90 MET A CA 1
ATOM 697 C C . MET A 1 90 ? 16.088 0.225 -30.580 1.00 58.38 90 MET A C 1
ATOM 699 O O . MET A 1 90 ? 15.849 0.677 -29.456 1.00 58.38 90 MET A O 1
ATOM 703 N N . GLU A 1 91 ? 15.323 0.526 -31.632 1.00 61.00 91 GLU A N 1
ATOM 704 C CA . GLU A 1 91 ? 14.154 1.407 -31.593 1.00 61.00 91 GLU A CA 1
ATOM 705 C C . GLU A 1 91 ? 12.997 0.826 -30.760 1.00 61.00 91 GLU A C 1
ATOM 707 O O . GLU A 1 91 ? 12.385 1.547 -29.966 1.00 61.00 91 GLU A O 1
ATOM 712 N N . ASP A 1 92 ? 12.745 -0.485 -30.842 1.00 61.22 92 ASP A N 1
ATOM 713 C CA . ASP A 1 92 ? 11.706 -1.167 -30.055 1.00 61.22 92 ASP A CA 1
ATOM 714 C C . ASP A 1 92 ? 12.022 -1.159 -28.552 1.00 61.22 92 ASP A C 1
ATOM 716 O O . ASP A 1 92 ? 11.135 -0.975 -27.706 1.00 61.22 92 ASP A O 1
ATOM 720 N N . VAL A 1 93 ? 13.302 -1.312 -28.200 1.00 65.31 93 VAL A N 1
ATOM 721 C CA . VAL A 1 93 ? 13.776 -1.252 -26.809 1.00 65.31 93 VAL A CA 1
ATOM 722 C C . VAL A 1 93 ? 13.603 0.156 -26.232 1.00 65.31 93 VAL A C 1
ATOM 724 O O . VAL A 1 93 ? 13.141 0.311 -25.094 1.00 65.31 93 VAL A O 1
ATOM 727 N N . ASN A 1 94 ? 13.934 1.189 -27.006 1.00 72.62 94 ASN A N 1
ATOM 728 C CA . ASN A 1 94 ? 13.791 2.583 -26.586 1.00 72.62 94 ASN A CA 1
ATOM 729 C C . ASN A 1 94 ? 12.316 2.988 -26.460 1.00 72.62 94 ASN A C 1
ATOM 731 O O . ASN A 1 94 ? 11.924 3.589 -25.454 1.00 72.62 94 ASN A O 1
ATOM 735 N N . LEU A 1 95 ? 11.464 2.548 -27.389 1.00 76.25 95 LEU A N 1
ATOM 736 C CA . LEU A 1 95 ? 10.019 2.754 -27.313 1.00 76.25 95 LEU A CA 1
ATOM 737 C C . LEU A 1 95 ? 9.408 2.077 -26.075 1.00 76.25 95 LEU A C 1
ATOM 739 O O . LEU A 1 95 ? 8.578 2.676 -25.386 1.00 76.25 95 LEU A O 1
ATOM 743 N N . TRP A 1 96 ? 9.838 0.857 -25.735 1.00 78.94 96 TRP A N 1
ATOM 744 C CA . TRP A 1 96 ? 9.407 0.165 -24.516 1.00 78.94 96 TRP A CA 1
ATOM 745 C C . TRP A 1 96 ? 9.744 0.954 -23.244 1.00 78.94 96 TRP A C 1
ATOM 747 O O . TRP A 1 96 ? 8.888 1.116 -22.363 1.00 78.94 96 TRP A O 1
ATOM 757 N N . LYS A 1 97 ? 10.992 1.434 -23.134 1.00 81.44 97 LYS A N 1
ATOM 758 C CA . LYS A 1 97 ? 11.463 2.221 -21.982 1.00 81.44 97 LYS A CA 1
ATOM 759 C C . LYS A 1 97 ? 10.653 3.510 -21.848 1.00 81.44 97 LYS A C 1
ATOM 761 O O . LYS A 1 97 ? 10.185 3.830 -20.755 1.00 81.44 97 LYS A O 1
ATOM 766 N N . LEU A 1 98 ? 10.396 4.186 -22.965 1.00 84.75 98 LEU A N 1
ATOM 767 C CA . LEU A 1 98 ? 9.575 5.392 -23.012 1.00 84.75 98 LEU A CA 1
ATOM 768 C C . LEU A 1 98 ? 8.135 5.120 -22.544 1.00 84.75 98 LEU A C 1
ATOM 770 O O . LEU A 1 98 ? 7.620 5.797 -21.655 1.00 84.75 98 LEU A O 1
ATOM 774 N N . GLN A 1 99 ? 7.498 4.059 -23.049 1.00 86.88 99 GLN A N 1
ATOM 775 C CA . GLN A 1 99 ? 6.149 3.665 -22.626 1.00 86.88 99 GLN A CA 1
ATOM 776 C C . GLN A 1 99 ? 6.099 3.240 -21.150 1.00 86.88 99 GLN A C 1
ATOM 778 O O . GLN A 1 99 ? 5.078 3.415 -20.484 1.00 86.88 99 GLN A O 1
ATOM 783 N N . HIS A 1 100 ? 7.177 2.678 -20.593 1.00 86.56 100 HIS A N 1
ATOM 784 C CA . HIS A 1 100 ? 7.279 2.418 -19.153 1.00 86.56 100 HIS A CA 1
ATOM 785 C C . HIS A 1 100 ? 7.226 3.709 -18.328 1.00 86.56 100 HIS A C 1
ATOM 787 O O . HIS A 1 100 ? 6.468 3.755 -17.354 1.00 86.56 100 HIS A O 1
ATOM 793 N N . ARG A 1 101 ? 7.978 4.744 -18.724 1.00 90.88 101 ARG A N 1
ATOM 794 C CA . ARG A 1 101 ? 7.979 6.065 -18.072 1.00 90.88 101 ARG A CA 1
ATOM 795 C C . ARG A 1 101 ? 6.598 6.716 -18.130 1.00 90.88 101 ARG A C 1
ATOM 797 O O . ARG A 1 101 ? 6.023 7.009 -17.083 1.00 90.88 101 ARG A O 1
ATOM 804 N N . ILE A 1 102 ? 5.990 6.771 -19.318 1.00 91.06 102 ILE A N 1
ATOM 805 C CA . ILE A 1 102 ? 4.635 7.316 -19.530 1.00 91.06 102 ILE A CA 1
ATOM 806 C C . ILE A 1 102 ? 3.618 6.652 -18.591 1.00 91.06 102 ILE A C 1
ATOM 808 O O . ILE A 1 102 ? 2.847 7.326 -17.908 1.00 91.06 102 ILE A O 1
ATOM 812 N N . ARG A 1 103 ? 3.648 5.321 -18.463 1.00 90.94 103 ARG A N 1
ATOM 813 C CA . ARG A 1 103 ? 2.736 4.608 -17.553 1.00 90.94 103 ARG A CA 1
ATOM 814 C C . ARG A 1 103 ? 2.990 4.925 -16.082 1.00 90.94 103 ARG A C 1
ATOM 816 O O . ARG A 1 103 ? 2.029 4.981 -15.321 1.00 90.94 103 ARG A O 1
ATOM 823 N N . ARG A 1 104 ? 4.240 5.150 -15.656 1.00 91.06 104 ARG A N 1
ATOM 824 C CA . ARG A 1 104 ? 4.530 5.592 -14.277 1.00 91.06 104 ARG A CA 1
ATOM 825 C C . ARG A 1 104 ? 3.944 6.972 -13.994 1.00 91.06 104 ARG A C 1
ATOM 827 O O . ARG A 1 104 ? 3.351 7.143 -12.927 1.00 91.06 104 ARG A O 1
ATOM 834 N N . ILE A 1 105 ? 4.077 7.908 -14.933 1.00 92.56 105 ILE A N 1
ATOM 835 C CA . ILE A 1 105 ? 3.510 9.261 -14.835 1.00 92.56 105 ILE A CA 1
ATOM 836 C C . ILE A 1 105 ? 1.989 9.160 -14.669 1.00 92.56 105 ILE A C 1
ATOM 838 O O . ILE A 1 105 ? 1.444 9.622 -13.669 1.00 92.56 105 ILE A O 1
ATOM 842 N N . LEU A 1 106 ? 1.316 8.438 -15.571 1.00 92.50 106 LEU A N 1
ATOM 843 C CA . LEU A 1 106 ? -0.139 8.255 -15.545 1.00 92.50 106 LEU A CA 1
ATOM 844 C C . LEU A 1 106 ? -0.637 7.608 -14.241 1.00 92.50 106 LEU A C 1
ATOM 846 O O . LEU A 1 106 ? -1.586 8.100 -13.636 1.00 92.50 106 LEU A O 1
ATOM 850 N N . ILE A 1 107 ? 0.024 6.545 -13.760 1.00 90.56 107 ILE A N 1
ATOM 851 C CA . ILE A 1 107 ? -0.314 5.902 -12.474 1.00 90.56 107 ILE A CA 1
ATOM 852 C C . ILE A 1 107 ? -0.181 6.888 -11.311 1.00 90.56 107 ILE A C 1
ATOM 854 O O . ILE A 1 107 ? -0.998 6.871 -10.391 1.00 90.56 107 ILE A O 1
ATOM 858 N N . THR A 1 108 ? 0.868 7.709 -11.316 1.00 89.06 108 THR A N 1
ATOM 859 C CA . THR A 1 108 ? 1.141 8.654 -10.228 1.00 89.06 108 THR A CA 1
ATOM 860 C C . THR A 1 108 ? 0.099 9.766 -10.203 1.00 89.06 108 THR A C 1
ATOM 862 O O . THR A 1 108 ? -0.455 10.042 -9.141 1.00 89.06 108 THR A O 1
ATOM 865 N N . ILE A 1 109 ? -0.248 10.321 -11.367 1.00 90.25 109 ILE A N 1
ATOM 866 C CA . ILE A 1 109 ? -1.285 11.350 -11.495 1.00 90.25 109 ILE A CA 1
ATOM 867 C C . ILE A 1 109 ? -2.651 10.812 -11.049 1.00 90.25 109 ILE A C 1
ATOM 869 O O . ILE A 1 109 ? -3.297 11.408 -10.191 1.00 90.25 109 ILE A O 1
ATOM 873 N N . LEU A 1 110 ? -3.068 9.645 -11.553 1.00 89.12 110 LEU A N 1
ATOM 874 C CA . LEU A 1 110 ? -4.366 9.042 -11.213 1.00 89.12 110 LEU A CA 1
ATOM 875 C C . LEU A 1 110 ? -4.501 8.671 -9.727 1.00 89.12 110 LEU A C 1
ATOM 877 O O . LEU A 1 110 ? -5.613 8.573 -9.220 1.00 89.12 110 LEU A O 1
ATOM 881 N N . ARG A 1 111 ? -3.387 8.454 -9.015 1.00 87.44 111 ARG A N 1
ATOM 882 C CA . ARG A 1 111 ? -3.393 8.231 -7.558 1.00 87.44 111 ARG A CA 1
ATOM 883 C C . ARG A 1 111 ? -3.579 9.510 -6.748 1.00 87.44 111 ARG A C 1
ATOM 885 O O . ARG A 1 111 ? -4.022 9.407 -5.607 1.00 87.44 111 ARG A O 1
ATOM 892 N N . ARG A 1 112 ? -3.172 10.657 -7.296 1.00 85.94 112 ARG A N 1
ATOM 893 C CA . ARG A 1 112 ? -3.266 11.973 -6.650 1.00 85.94 112 ARG A CA 1
ATOM 894 C C . ARG A 1 112 ? -4.578 12.687 -6.980 1.00 85.94 112 ARG A C 1
ATOM 896 O O . ARG A 1 112 ? -5.053 13.463 -6.167 1.00 85.94 112 ARG A O 1
ATOM 903 N N . LEU A 1 113 ? -5.175 12.407 -8.140 1.00 84.81 113 LEU A N 1
ATOM 904 C CA . LEU A 1 113 ? -6.468 12.974 -8.519 1.00 84.81 113 LEU A CA 1
ATOM 905 C C . LEU A 1 113 ? -7.622 12.363 -7.720 1.00 84.81 113 LEU A C 1
ATOM 907 O O . LEU A 1 113 ? -7.757 11.137 -7.605 1.00 84.81 113 LEU A O 1
ATOM 911 N N . ASP A 1 114 ? -8.508 13.231 -7.240 1.00 80.12 114 ASP A N 1
ATOM 912 C CA . ASP A 1 114 ? -9.780 12.803 -6.685 1.00 80.12 114 ASP A CA 1
ATOM 913 C C . ASP A 1 114 ? -10.818 12.602 -7.795 1.00 80.12 114 ASP A C 1
ATOM 915 O O . ASP A 1 114 ? -11.443 13.541 -8.272 1.00 80.12 114 ASP A O 1
ATOM 919 N N . LEU A 1 115 ? -10.961 11.358 -8.252 1.00 79.88 115 LEU A N 1
ATOM 920 C CA . LEU A 1 115 ? -11.914 10.991 -9.301 1.00 79.88 115 LEU A CA 1
ATOM 921 C C . LEU A 1 115 ? -13.329 10.731 -8.756 1.00 79.88 115 LEU A C 1
ATOM 923 O O . LEU A 1 115 ? -14.215 10.458 -9.560 1.00 79.88 115 LEU A O 1
ATOM 927 N N . ASP A 1 116 ? -13.540 10.812 -7.433 1.00 68.69 116 ASP A N 1
ATOM 928 C CA . ASP A 1 116 ? -14.886 10.782 -6.838 1.00 68.69 116 ASP A CA 1
ATOM 929 C C . ASP A 1 116 ? -15.606 12.128 -7.006 1.00 68.69 116 ASP A C 1
ATOM 931 O O . ASP A 1 116 ? -16.835 12.176 -7.067 1.00 68.69 116 ASP A O 1
ATOM 935 N N . ASP A 1 117 ? -14.849 13.224 -7.122 1.00 75.19 117 ASP A N 1
ATOM 936 C CA . ASP A 1 117 ? -15.403 14.537 -7.424 1.00 75.19 117 ASP A CA 1
ATOM 937 C C . ASP A 1 117 ? -15.913 14.595 -8.874 1.00 75.19 117 ASP A C 1
ATOM 939 O O . ASP A 1 117 ? -15.159 14.463 -9.846 1.00 75.19 117 ASP A O 1
ATOM 943 N N . ALA A 1 118 ? -17.216 14.833 -9.029 1.00 70.56 118 ALA A N 1
ATOM 944 C CA . ALA A 1 118 ? -17.894 14.813 -10.321 1.00 70.56 118 ALA A CA 1
ATOM 945 C C . ALA A 1 118 ? -17.353 15.875 -11.296 1.00 70.56 118 ALA A C 1
ATOM 947 O O . ALA A 1 118 ? -17.297 15.629 -12.504 1.00 70.56 118 ALA A O 1
ATOM 948 N N . VAL A 1 119 ? -16.926 17.038 -10.789 1.00 73.69 119 VAL A N 1
ATOM 949 C CA . VAL A 1 119 ? -16.363 18.124 -11.609 1.00 73.69 119 VAL A CA 1
ATOM 950 C C . VAL A 1 119 ? -14.974 17.737 -12.119 1.00 73.69 119 VAL A C 1
ATOM 952 O O . VAL A 1 119 ? -14.675 17.892 -13.307 1.00 73.69 119 VAL A O 1
ATOM 955 N N . THR A 1 120 ? -14.138 17.170 -11.246 1.00 77.31 120 THR A N 1
ATOM 956 C CA . THR A 1 120 ? -12.831 16.602 -11.595 1.00 77.31 120 THR A CA 1
ATOM 957 C C . THR A 1 120 ? -12.972 15.518 -12.650 1.00 77.31 120 THR A C 1
ATOM 959 O O . THR A 1 120 ? -12.277 15.569 -13.667 1.00 77.31 120 THR A O 1
ATOM 962 N N . PHE A 1 121 ? -13.886 14.567 -12.439 1.00 80.88 121 PHE A N 1
ATOM 963 C CA . PHE A 1 121 ? -14.092 13.445 -13.345 1.00 80.88 121 PHE A CA 1
ATOM 964 C C . PHE A 1 121 ? -14.538 13.903 -14.736 1.00 80.88 121 PHE A C 1
ATOM 966 O O . PHE A 1 121 ? -13.933 13.500 -15.726 1.00 80.88 121 PHE A O 1
ATOM 973 N N . GLN A 1 122 ? -15.515 14.813 -14.831 1.00 79.25 122 GLN A N 1
ATOM 974 C CA . GLN A 1 122 ? -15.974 15.362 -16.116 1.00 79.25 122 GLN A CA 1
ATOM 975 C C . GLN A 1 122 ? -14.832 15.985 -16.937 1.00 79.25 122 GLN A C 1
ATOM 977 O O . GLN A 1 122 ? -14.793 15.841 -18.159 1.00 79.25 122 GLN A O 1
ATOM 982 N N . ARG A 1 123 ? -13.858 16.630 -16.280 1.00 81.31 123 ARG A N 1
ATOM 983 C CA . ARG A 1 123 ? -12.696 17.250 -16.947 1.00 81.31 123 ARG A CA 1
ATOM 984 C C . ARG A 1 123 ? -11.665 16.247 -17.476 1.00 81.31 123 ARG A C 1
ATOM 986 O O . ARG A 1 123 ? -10.858 16.606 -18.336 1.00 81.31 123 ARG A O 1
ATOM 993 N N . VAL A 1 124 ? -11.661 15.011 -16.977 1.00 85.44 124 VAL A N 1
ATOM 994 C CA . VAL A 1 124 ? -10.715 13.954 -17.388 1.00 85.44 124 VAL A CA 1
ATOM 995 C C . VAL A 1 124 ? -11.396 12.753 -18.042 1.00 85.44 124 VAL A C 1
ATOM 997 O O . VAL A 1 124 ? -10.722 11.821 -18.470 1.00 85.44 124 VAL A O 1
ATOM 1000 N N . GLU A 1 125 ? -12.719 12.783 -18.173 1.00 84.69 125 GLU A N 1
ATOM 1001 C CA . GLU A 1 125 ? -13.556 11.679 -18.640 1.00 84.69 125 GLU A CA 1
ATOM 1002 C C . GLU A 1 125 ? -13.089 11.109 -19.988 1.00 84.69 125 GLU A C 1
ATOM 1004 O O . GLU A 1 125 ? -12.953 9.896 -20.147 1.00 84.69 125 GLU A O 1
ATOM 1009 N N . VAL A 1 126 ? -12.769 11.978 -20.953 1.00 84.62 126 VAL A N 1
ATOM 1010 C CA . VAL A 1 126 ? -12.280 11.567 -22.281 1.00 84.62 126 VAL A CA 1
ATOM 1011 C C . VAL A 1 126 ? -10.929 10.851 -22.184 1.00 84.62 126 VAL A C 1
ATOM 1013 O O . VAL A 1 126 ? -10.730 9.826 -22.835 1.00 84.62 126 VAL A O 1
ATOM 1016 N N . ALA A 1 127 ? -10.018 11.338 -21.336 1.00 86.62 127 ALA A N 1
ATOM 1017 C CA . ALA A 1 127 ? -8.729 10.692 -21.096 1.00 86.62 127 ALA A CA 1
ATOM 1018 C C . ALA A 1 127 ? -8.893 9.336 -20.398 1.00 86.62 127 ALA A C 1
ATOM 1020 O O . ALA A 1 127 ? -8.245 8.365 -20.784 1.00 86.62 127 ALA A O 1
ATOM 1021 N N . VAL A 1 128 ? -9.784 9.245 -19.407 1.00 86.69 128 VAL A N 1
ATOM 1022 C CA . VAL A 1 128 ? -10.083 7.995 -18.693 1.00 86.69 128 VAL A CA 1
ATOM 1023 C C . VAL A 1 128 ? -10.701 6.961 -19.639 1.00 86.69 128 VAL A C 1
ATOM 1025 O O . VAL A 1 128 ? -10.256 5.816 -19.647 1.00 86.69 128 VAL A O 1
ATOM 1028 N N . ARG A 1 129 ? -11.643 7.352 -20.507 1.00 83.81 129 ARG A N 1
ATOM 1029 C CA . ARG A 1 129 ? -12.205 6.453 -21.532 1.00 83.81 129 ARG A CA 1
ATOM 1030 C C . ARG A 1 129 ? -11.168 5.996 -22.552 1.00 83.81 129 ARG A C 1
ATOM 1032 O O . ARG A 1 129 ? -11.138 4.825 -22.922 1.00 83.81 129 ARG A O 1
ATOM 1039 N N . TYR A 1 130 ? -10.282 6.887 -22.989 1.00 85.31 130 TYR A N 1
ATOM 1040 C CA . TYR A 1 130 ? -9.191 6.493 -23.877 1.00 85.31 130 TYR A CA 1
ATOM 1041 C C . TYR A 1 130 ? -8.231 5.509 -23.188 1.00 85.31 130 TYR A C 1
ATOM 1043 O O . TYR A 1 130 ? -7.843 4.509 -23.794 1.00 85.31 130 TYR A O 1
ATOM 1051 N N . LEU A 1 131 ? -7.922 5.709 -21.901 1.00 86.38 131 LEU A N 1
ATOM 1052 C CA . LEU A 1 131 ? -7.160 4.737 -21.109 1.00 86.38 131 LEU A CA 1
ATOM 1053 C C . LEU A 1 131 ? -7.859 3.379 -21.047 1.00 86.38 131 LEU A C 1
ATOM 1055 O O . LEU A 1 131 ? -7.186 2.372 -21.239 1.00 86.38 131 LEU A O 1
ATOM 1059 N N . GLN A 1 132 ? -9.182 3.347 -20.845 1.00 83.25 132 GLN A N 1
ATOM 1060 C CA . GLN A 1 132 ? -9.982 2.115 -20.906 1.00 83.25 132 GLN A CA 1
ATOM 1061 C C . GLN A 1 132 ? -9.817 1.407 -22.249 1.00 83.25 132 GLN A C 1
ATOM 1063 O O . GLN A 1 132 ? -9.539 0.214 -22.273 1.00 83.25 132 GLN A O 1
ATOM 1068 N N . SER A 1 133 ? -9.883 2.143 -23.361 1.00 81.88 133 SER A N 1
ATOM 1069 C CA . SER A 1 133 ? -9.687 1.560 -24.696 1.00 81.88 133 SER A CA 1
ATOM 1070 C C . SER A 1 133 ? -8.267 1.027 -24.938 1.00 81.88 133 SER A C 1
ATOM 1072 O O . SER A 1 133 ? -8.072 0.107 -25.727 1.00 81.88 133 SER A O 1
ATOM 1074 N N . CYS A 1 134 ? -7.265 1.575 -24.242 1.00 76.62 134 CYS A N 1
ATOM 1075 C CA . CYS A 1 134 ? -5.876 1.125 -24.329 1.00 76.62 134 CYS A CA 1
ATOM 1076 C C . CYS A 1 134 ? -5.579 -0.105 -23.454 1.00 76.62 134 CYS A C 1
ATOM 1078 O O . CYS A 1 134 ? -4.494 -0.686 -23.580 1.00 76.62 134 CYS A O 1
ATOM 1080 N N . LEU A 1 135 ? -6.484 -0.474 -22.539 1.00 73.50 135 LEU A N 1
ATOM 1081 C CA . LEU A 1 135 ? -6.286 -1.575 -21.603 1.00 73.50 135 LEU A CA 1
ATOM 1082 C C . LEU A 1 135 ? -6.647 -2.914 -22.267 1.00 73.50 135 LEU A C 1
ATOM 1084 O O . LEU A 1 135 ? -7.766 -3.091 -22.740 1.00 73.50 135 LEU A O 1
ATOM 1088 N N . PRO A 1 136 ? -5.718 -3.883 -22.319 1.00 64.06 136 PRO A N 1
ATOM 1089 C CA . PRO A 1 136 ? -6.013 -5.192 -22.887 1.00 64.06 136 PRO A CA 1
ATOM 1090 C C . PRO A 1 136 ? -6.871 -6.039 -21.938 1.00 64.06 136 PRO A C 1
ATOM 1092 O O . PRO A 1 136 ? -6.824 -5.843 -20.727 1.00 64.06 136 PRO A O 1
ATOM 1095 N N . ASN A 1 137 ? -7.558 -7.063 -22.458 1.00 59.81 137 ASN A N 1
ATOM 1096 C CA . ASN A 1 137 ? -8.105 -8.127 -21.612 1.00 59.81 137 ASN A CA 1
ATOM 1097 C C . ASN A 1 137 ? -6.935 -8.861 -20.914 1.00 59.81 137 ASN A C 1
ATOM 1099 O O . ASN A 1 137 ? -6.137 -9.541 -21.565 1.00 59.81 137 ASN A O 1
ATOM 1103 N N . LEU A 1 138 ? -6.773 -8.635 -19.605 1.00 58.28 138 LEU A N 1
ATOM 1104 C CA . LEU A 1 138 ? -5.619 -9.070 -18.805 1.00 58.28 138 LEU A CA 1
ATOM 1105 C C . LEU A 1 138 ? -5.746 -10.507 -18.267 1.00 58.28 138 LEU A C 1
ATOM 1107 O O . LEU A 1 138 ? -4.791 -10.987 -17.649 1.00 58.28 138 LEU A O 1
ATOM 1111 N N . GLU A 1 139 ? -6.885 -11.175 -18.472 1.00 51.66 139 GLU A N 1
ATOM 1112 C CA . GLU A 1 139 ? -7.207 -12.459 -17.831 1.00 51.66 139 GLU A CA 1
ATOM 1113 C C . GLU A 1 139 ? -6.401 -13.644 -18.393 1.00 51.66 139 GLU A C 1
ATOM 1115 O O . GLU A 1 139 ? -6.110 -14.580 -17.655 1.00 51.66 139 GLU A O 1
ATOM 1120 N N . ASP A 1 140 ? -5.898 -13.550 -19.629 1.00 48.34 140 ASP A N 1
ATOM 1121 C CA . ASP A 1 140 ? -5.356 -14.713 -20.357 1.00 48.34 140 ASP A CA 1
ATOM 1122 C C . ASP A 1 140 ? -3.825 -14.713 -20.587 1.00 48.34 140 ASP A C 1
ATOM 1124 O O . ASP A 1 140 ? -3.298 -15.385 -21.471 1.00 48.34 140 ASP A O 1
ATOM 1128 N N . ARG A 1 141 ? -3.057 -13.865 -19.882 1.00 52.94 141 ARG A N 1
ATOM 1129 C CA . ARG A 1 141 ? -1.768 -13.377 -20.435 1.00 52.94 141 ARG A CA 1
ATOM 1130 C C . ARG A 1 141 ? -0.602 -13.455 -19.448 1.00 52.94 141 ARG A C 1
ATOM 1132 O O . ARG A 1 141 ? -0.342 -12.525 -18.687 1.00 52.94 141 ARG A O 1
ATOM 1139 N N . ARG A 1 142 ? 0.144 -14.568 -19.488 1.00 47.12 142 ARG A N 1
ATOM 1140 C CA . ARG A 1 142 ? 1.273 -14.879 -18.577 1.00 47.12 142 ARG A CA 1
ATOM 1141 C C . ARG A 1 142 ? 2.589 -14.127 -18.855 1.00 47.12 142 ARG A C 1
ATOM 1143 O O . ARG A 1 142 ? 3.477 -14.187 -18.011 1.00 47.12 142 ARG A O 1
ATOM 1150 N N . SER A 1 143 ? 2.737 -13.387 -19.960 1.00 52.06 143 SER A N 1
ATOM 1151 C CA . SER A 1 143 ? 4.047 -12.837 -20.368 1.00 52.06 143 SER A CA 1
ATOM 1152 C C . SER A 1 143 ? 3.988 -11.401 -20.909 1.00 52.06 143 SER A C 1
ATOM 1154 O O . SER A 1 143 ? 4.059 -11.156 -22.108 1.00 52.06 143 SER A O 1
ATOM 1156 N N . ILE A 1 144 ? 3.874 -10.406 -20.024 1.00 56.59 144 ILE A N 1
ATOM 1157 C CA . ILE A 1 144 ? 4.194 -9.012 -20.374 1.00 56.59 144 ILE A CA 1
ATOM 1158 C C . ILE A 1 144 ? 5.163 -8.498 -19.311 1.00 56.59 144 ILE A C 1
ATOM 1160 O O . ILE A 1 144 ? 4.790 -8.399 -18.140 1.00 56.59 144 ILE A O 1
ATOM 1164 N N . ARG A 1 145 ? 6.387 -8.097 -19.699 1.00 57.50 145 ARG A N 1
ATOM 1165 C CA . ARG A 1 145 ? 7.422 -7.539 -18.788 1.00 57.50 145 ARG A CA 1
ATOM 1166 C C . ARG A 1 145 ? 6.943 -6.317 -17.974 1.00 57.50 145 ARG A C 1
ATOM 1168 O O . ARG A 1 145 ? 7.617 -5.863 -17.061 1.00 57.50 145 ARG A O 1
ATOM 1175 N N . SER A 1 146 ? 5.767 -5.776 -18.291 1.00 64.12 146 SER A N 1
ATOM 1176 C CA . SER A 1 146 ? 5.171 -4.592 -17.680 1.00 64.12 146 SER A CA 1
ATOM 1177 C C . SER A 1 146 ? 3.711 -4.784 -17.247 1.00 64.12 146 SER A C 1
ATOM 1179 O O . SER A 1 146 ? 2.977 -3.816 -17.031 1.00 64.12 146 SER A O 1
ATOM 1181 N N . ILE A 1 147 ? 3.298 -6.041 -17.056 1.00 72.06 147 ILE A N 1
ATOM 1182 C CA . ILE A 1 147 ? 1.949 -6.425 -16.622 1.00 72.06 147 ILE A CA 1
ATOM 1183 C C . ILE A 1 147 ? 1.524 -5.754 -15.308 1.00 72.06 147 ILE A C 1
ATOM 1185 O O . ILE A 1 147 ? 0.351 -5.455 -15.117 1.00 72.06 147 ILE A O 1
ATOM 1189 N N . GLN A 1 148 ? 2.470 -5.457 -14.409 1.00 76.12 148 GLN A N 1
ATOM 1190 C CA . GLN A 1 148 ? 2.185 -4.801 -13.128 1.00 76.12 148 GLN A CA 1
ATOM 1191 C C . GLN A 1 148 ? 1.729 -3.343 -13.292 1.00 76.12 148 GLN A C 1
ATOM 1193 O O . GLN A 1 148 ? 0.832 -2.902 -12.570 1.00 76.12 148 GLN A O 1
ATOM 1198 N N . GLN A 1 149 ? 2.307 -2.597 -14.244 1.00 80.06 149 GLN A N 1
ATOM 1199 C CA . GLN A 1 149 ? 1.880 -1.224 -14.537 1.00 80.06 149 GLN A CA 1
ATOM 1200 C C . GLN A 1 149 ? 0.503 -1.216 -15.193 1.00 80.06 149 GLN A C 1
ATOM 1202 O O . GLN A 1 149 ? -0.356 -0.441 -14.786 1.00 80.06 149 GLN A O 1
ATOM 1207 N N . TRP A 1 150 ? 0.271 -2.125 -16.142 1.00 81.06 150 TRP A N 1
ATOM 1208 C CA . TRP A 1 150 ? -1.028 -2.271 -16.797 1.00 81.06 150 TRP A CA 1
ATOM 1209 C C . TRP A 1 150 ? -2.130 -2.681 -15.814 1.00 81.06 150 TRP A C 1
ATOM 1211 O O . TRP A 1 150 ? -3.162 -2.026 -15.776 1.00 81.06 150 TRP A O 1
ATOM 1221 N N . LYS A 1 151 ? -1.879 -3.652 -14.925 1.00 80.06 151 LYS A N 1
ATOM 1222 C CA . LYS A 1 151 ? -2.807 -4.011 -13.834 1.00 80.06 151 LYS A CA 1
ATOM 1223 C C . LYS A 1 151 ? -3.082 -2.841 -12.885 1.00 80.06 151 LYS A C 1
ATOM 1225 O O . LYS A 1 151 ? -4.209 -2.663 -12.434 1.00 80.06 151 LYS A O 1
ATOM 1230 N N . SER A 1 152 ? -2.060 -2.039 -12.577 1.00 82.12 152 SER A N 1
ATOM 1231 C CA . SER A 1 152 ? -2.216 -0.856 -11.720 1.00 82.12 152 SER A CA 1
ATOM 1232 C C . SER A 1 152 ? -3.061 0.232 -12.387 1.00 82.12 152 SER A C 1
ATOM 1234 O O . SER A 1 152 ? -3.904 0.816 -11.715 1.00 82.12 152 SER A O 1
ATOM 1236 N N . LEU A 1 153 ? -2.855 0.486 -13.685 1.00 83.62 153 LEU A N 1
ATOM 1237 C CA . LEU A 1 153 ? -3.675 1.410 -14.474 1.00 83.62 153 LEU A CA 1
ATOM 1238 C C . LEU A 1 153 ? -5.118 0.918 -14.580 1.00 83.62 153 LEU A C 1
ATOM 1240 O O . LEU A 1 153 ? -6.017 1.689 -14.266 1.00 83.62 153 LEU A O 1
ATOM 1244 N N . SER A 1 154 ? -5.321 -0.360 -14.923 1.00 82.12 154 SER A N 1
ATOM 1245 C CA . SER A 1 154 ? -6.649 -0.988 -15.018 1.00 82.12 154 SER A CA 1
ATOM 1246 C C . SER A 1 154 ? -7.455 -0.758 -13.752 1.00 82.12 154 SER A C 1
ATOM 1248 O O . SER A 1 154 ? -8.515 -0.148 -13.791 1.00 82.12 154 SER A O 1
ATOM 1250 N N . LYS A 1 155 ? -6.870 -1.089 -12.597 1.00 82.75 155 LYS A N 1
ATOM 1251 C CA . LYS A 1 155 ? -7.531 -0.923 -11.303 1.00 82.75 155 LYS A CA 1
ATOM 1252 C C . LYS A 1 155 ? -7.915 0.528 -10.993 1.00 82.75 155 LYS A C 1
ATOM 1254 O O . LYS A 1 155 ? -8.973 0.763 -10.418 1.00 82.75 155 LYS A O 1
ATOM 1259 N N . LEU A 1 156 ? -7.045 1.493 -11.306 1.00 83.31 156 LEU A N 1
ATOM 1260 C CA . LEU A 1 156 ? -7.309 2.916 -11.047 1.00 83.31 156 LEU A CA 1
ATOM 1261 C C . LEU A 1 156 ? -8.427 3.448 -11.949 1.00 83.31 156 LEU A C 1
ATOM 1263 O O . LEU A 1 156 ? -9.290 4.188 -11.489 1.00 83.31 156 LEU A O 1
ATOM 1267 N N . VAL A 1 157 ? -8.421 3.032 -13.211 1.00 82.31 157 VAL A N 1
ATOM 1268 C CA . VAL A 1 157 ? -9.371 3.457 -14.238 1.00 82.31 157 VAL A CA 1
ATOM 1269 C C . VAL A 1 157 ? -10.744 2.794 -14.057 1.00 82.31 157 VAL A C 1
ATOM 1271 O O . VAL A 1 157 ? -11.761 3.470 -14.171 1.00 82.31 157 VAL A O 1
ATOM 1274 N N . GLU A 1 158 ? -10.794 1.506 -13.714 1.00 78.38 158 GLU A N 1
ATOM 1275 C CA . GLU A 1 158 ? -12.028 0.788 -13.351 1.00 78.38 158 GLU A CA 1
ATOM 1276 C C . GLU A 1 158 ? -12.685 1.407 -12.115 1.00 78.38 158 GLU A C 1
ATOM 1278 O O . GLU A 1 158 ? -13.895 1.613 -12.088 1.00 78.38 158 GLU A O 1
ATOM 1283 N N . SER A 1 159 ? -11.880 1.788 -11.114 1.00 68.88 159 SER A N 1
ATOM 1284 C CA . SER A 1 159 ? -12.388 2.446 -9.906 1.00 68.88 159 SER A CA 1
ATOM 1285 C C . SER A 1 159 ? -12.932 3.859 -10.134 1.00 68.88 159 SER A C 1
ATOM 1287 O O . SER A 1 159 ? -13.551 4.401 -9.226 1.00 68.88 159 SER A O 1
ATOM 1289 N N . ALA A 1 160 ? -12.689 4.447 -11.310 1.00 62.34 160 ALA A N 1
ATOM 1290 C CA . ALA A 1 160 ? -13.142 5.784 -11.683 1.00 62.34 160 ALA A CA 1
ATOM 1291 C C . ALA A 1 160 ? -14.468 5.784 -12.470 1.00 62.34 160 ALA A C 1
ATOM 1293 O O . ALA A 1 160 ? -14.969 6.851 -12.801 1.00 62.34 160 ALA A O 1
ATOM 1294 N N . ALA A 1 161 ? -15.038 4.623 -12.818 1.00 57.22 161 ALA A N 1
ATOM 1295 C CA . ALA A 1 161 ? -16.291 4.565 -13.573 1.00 57.22 161 ALA A CA 1
ATOM 1296 C C . ALA A 1 161 ? -17.500 5.016 -12.717 1.00 57.22 161 ALA A C 1
ATOM 1298 O O . ALA A 1 161 ? -17.618 4.590 -11.564 1.00 57.22 161 ALA A O 1
ATOM 1299 N N . PRO A 1 162 ? -18.434 5.828 -13.253 1.00 45.78 162 PRO A N 1
ATOM 1300 C CA . PRO A 1 162 ? -19.613 6.270 -12.510 1.00 45.78 162 PRO A CA 1
ATOM 1301 C C . PRO A 1 162 ? -20.479 5.065 -12.108 1.00 45.78 162 PRO A C 1
ATOM 1303 O O . PRO A 1 162 ? -20.873 4.266 -12.954 1.00 45.78 162 PRO A O 1
ATOM 1306 N N . GLY A 1 163 ? -20.735 4.918 -10.804 1.00 49.28 163 GLY A N 1
ATOM 1307 C CA . GLY A 1 163 ? -21.416 3.758 -10.205 1.00 49.28 163 GLY A CA 1
ATOM 1308 C C . GLY A 1 163 ? -20.475 2.741 -9.543 1.00 49.28 163 GLY A C 1
ATOM 1309 O O . GLY A 1 163 ? -20.915 1.939 -8.719 1.00 49.28 163 GLY A O 1
ATOM 1310 N N . SER A 1 164 ? -19.166 2.813 -9.804 1.00 42.41 164 SER A N 1
ATOM 1311 C CA . SER A 1 164 ? -18.170 2.120 -8.988 1.00 42.41 164 SER A CA 1
ATOM 1312 C C . SER A 1 164 ? -17.979 2.914 -7.702 1.00 42.41 164 SER A C 1
ATOM 1314 O O . SER A 1 164 ? -17.269 3.916 -7.684 1.00 42.41 164 SER A O 1
ATOM 1316 N N . THR A 1 165 ? -18.573 2.456 -6.596 1.00 35.19 165 THR A N 1
ATOM 1317 C CA . THR A 1 165 ? -18.097 2.877 -5.273 1.00 35.19 165 THR A CA 1
ATOM 1318 C C . THR A 1 165 ? -16.594 2.635 -5.247 1.00 35.19 165 THR A C 1
ATOM 1320 O O . THR A 1 165 ? -16.143 1.493 -5.391 1.00 35.19 165 THR A O 1
ATOM 1323 N N . ARG A 1 166 ? -15.791 3.696 -5.114 1.00 37.16 166 ARG A N 1
ATOM 1324 C CA . ARG A 1 166 ? -14.355 3.566 -4.877 1.00 37.16 166 ARG A CA 1
ATOM 1325 C C . ARG A 1 166 ? -14.244 2.750 -3.595 1.00 37.16 166 ARG A C 1
ATOM 1327 O O . ARG A 1 166 ? -14.406 3.260 -2.489 1.00 37.16 166 ARG A O 1
ATOM 1334 N N . LYS A 1 167 ? -14.047 1.432 -3.721 1.00 41.59 167 LYS A N 1
ATOM 1335 C CA . LYS A 1 167 ? -13.745 0.573 -2.579 1.00 41.59 167 LYS A CA 1
ATOM 1336 C C . LYS A 1 167 ? -12.386 1.047 -2.117 1.00 41.59 167 LYS A C 1
ATOM 1338 O O . LYS A 1 167 ? -11.360 0.615 -2.647 1.00 41.59 167 LYS A O 1
ATOM 1343 N N . SER A 1 168 ? -12.401 1.993 -1.180 1.00 40.31 168 SER A N 1
ATOM 1344 C CA . SER A 1 168 ? -11.221 2.492 -0.507 1.00 40.31 168 SER A CA 1
ATOM 1345 C C . SER A 1 168 ? -10.338 1.287 -0.207 1.00 40.31 168 SER A C 1
ATOM 1347 O O . SER A 1 168 ? -10.725 0.331 0.469 1.00 40.31 168 SER A O 1
ATOM 1349 N N . SER A 1 169 ? -9.130 1.306 -0.765 1.00 40.28 169 SER A N 1
ATOM 1350 C CA . SER A 1 169 ? -8.115 0.294 -0.470 1.00 40.28 169 SER A CA 1
ATOM 1351 C C . SER A 1 169 ? -7.621 0.392 0.982 1.00 40.28 169 SER A C 1
ATOM 1353 O O . SER A 1 169 ? -6.791 -0.412 1.407 1.00 40.28 169 SER A O 1
ATOM 1355 N N . ARG A 1 170 ? -8.147 1.358 1.748 1.00 50.12 170 ARG A N 1
ATOM 1356 C CA . ARG A 1 170 ? -7.903 1.610 3.166 1.00 50.12 170 ARG A CA 1
ATOM 1357 C C . ARG A 1 170 ? -9.174 1.312 3.966 1.00 50.12 170 ARG A C 1
ATOM 1359 O O . ARG A 1 170 ? -10.275 1.584 3.492 1.00 50.12 170 ARG A O 1
ATOM 1366 N N . GLY A 1 171 ? -9.026 0.757 5.168 1.00 53.88 171 GLY A N 1
ATOM 1367 C CA . GLY A 1 171 ? -10.144 0.726 6.111 1.00 53.88 171 GLY A CA 1
ATOM 1368 C C . GLY A 1 171 ? -10.625 2.152 6.385 1.00 53.88 171 GLY A C 1
ATOM 1369 O O . GLY A 1 171 ? -9.806 3.072 6.433 1.00 53.88 171 GLY A O 1
ATOM 1370 N N . HIS A 1 172 ? -11.935 2.342 6.486 1.00 65.94 172 HIS A N 1
ATOM 1371 C CA . HIS A 1 172 ? -12.546 3.641 6.738 1.00 65.94 172 HIS A CA 1
ATOM 1372 C C . HIS A 1 172 ? -13.179 3.634 8.130 1.00 65.94 172 HIS A C 1
ATOM 1374 O O . HIS A 1 172 ? -13.763 2.634 8.548 1.00 65.94 172 HIS A O 1
ATOM 1380 N N . CYS A 1 173 ? -13.061 4.750 8.847 1.00 60.62 173 CYS A N 1
ATOM 1381 C CA . CYS A 1 173 ? -13.761 4.963 10.107 1.00 60.62 173 CYS A CA 1
ATOM 1382 C C . CYS A 1 173 ? -14.951 5.887 9.827 1.00 60.62 173 CYS A C 1
ATOM 1384 O O . CYS A 1 173 ? -14.766 7.094 9.697 1.00 60.62 173 CYS A O 1
ATOM 1386 N N . PHE A 1 174 ? -16.158 5.338 9.673 1.00 56.22 174 PHE A N 1
ATOM 1387 C CA . PHE A 1 174 ? -17.367 6.137 9.432 1.00 56.22 174 PHE A CA 1
ATOM 1388 C C . PHE A 1 174 ? -18.148 6.287 10.735 1.00 56.22 174 PHE A C 1
ATOM 1390 O O . PHE A 1 174 ? -18.496 5.284 11.352 1.00 56.22 174 PHE A O 1
ATOM 1397 N N . LYS A 1 175 ? -18.397 7.528 11.176 1.00 63.66 175 LYS A N 1
ATOM 1398 C CA . LYS A 1 175 ? -19.125 7.836 12.426 1.00 63.66 175 LYS A CA 1
ATOM 1399 C C . LYS A 1 175 ? -18.607 7.071 13.662 1.00 63.66 175 LYS A C 1
ATOM 1401 O O . LYS A 1 175 ? -19.382 6.644 14.504 1.00 63.66 175 LYS A O 1
ATOM 1406 N N . GLY A 1 176 ? -17.292 6.855 13.757 1.00 79.50 176 GLY A N 1
ATOM 1407 C CA . GLY A 1 176 ? -16.688 6.114 14.873 1.00 79.50 176 GLY A CA 1
ATOM 1408 C C . GLY A 1 176 ? -16.761 4.586 14.758 1.00 79.50 176 GLY A C 1
ATOM 1409 O O . GLY A 1 176 ? -16.304 3.904 15.670 1.00 79.50 176 GLY A O 1
ATOM 1410 N N . HIS A 1 177 ? -17.251 4.035 13.645 1.00 86.19 177 HIS A N 1
ATOM 1411 C CA . HIS A 1 177 ? -17.227 2.600 13.352 1.00 86.19 177 HIS A CA 1
ATOM 1412 C C . HIS A 1 177 ? -16.109 2.254 12.374 1.00 86.19 177 HIS A C 1
ATOM 1414 O O . HIS A 1 177 ? -15.963 2.885 11.325 1.00 86.19 177 HIS A O 1
ATOM 1420 N N . TYR A 1 178 ? -15.328 1.235 12.713 1.00 89.81 178 TYR A N 1
ATOM 1421 C CA . TYR A 1 178 ? -14.253 0.722 11.881 1.00 89.81 178 TYR A CA 1
ATOM 1422 C C . TYR A 1 178 ? -14.765 -0.297 10.861 1.00 89.81 178 TYR A C 1
ATOM 1424 O O . TYR A 1 178 ? -15.325 -1.327 11.234 1.00 89.81 178 TYR A O 1
ATOM 1432 N N . GLU A 1 179 ? -14.472 -0.043 9.586 1.00 88.38 179 GLU A N 1
ATOM 1433 C CA . GLU A 1 179 ? -14.709 -0.975 8.486 1.00 88.38 179 GLU A CA 1
ATOM 1434 C C . GLU A 1 179 ? -13.384 -1.250 7.738 1.00 88.38 179 GLU A C 1
ATOM 1436 O O . GLU A 1 179 ? -12.799 -0.327 7.158 1.00 88.38 179 GLU A O 1
ATOM 1441 N N . PRO A 1 180 ? -12.870 -2.495 7.723 1.00 88.25 180 PRO A N 1
ATOM 1442 C CA . PRO A 1 180 ? -11.668 -2.861 6.987 1.00 88.25 180 PRO A CA 1
ATOM 1443 C C . PRO A 1 180 ? -11.829 -2.724 5.469 1.00 88.25 180 PRO A C 1
ATOM 1445 O O . PRO A 1 180 ? -12.919 -2.819 4.902 1.00 88.25 180 PRO A O 1
ATOM 1448 N N . SER A 1 181 ? -10.698 -2.594 4.770 1.00 85.88 181 SER A N 1
ATOM 1449 C CA . SER A 1 181 ? -10.687 -2.600 3.300 1.00 85.88 181 SER A CA 1
ATOM 1450 C C . SER A 1 181 ? -11.282 -3.895 2.725 1.00 85.88 181 SER A C 1
ATOM 1452 O O . SER A 1 181 ? -11.210 -4.956 3.347 1.00 85.88 181 SER A O 1
ATOM 1454 N N . ALA A 1 182 ? -11.794 -3.844 1.492 1.00 85.56 182 ALA A N 1
ATOM 1455 C CA . ALA A 1 182 ? -12.325 -5.027 0.803 1.00 85.56 182 ALA A CA 1
ATOM 1456 C C . ALA A 1 182 ? -11.327 -6.204 0.758 1.00 85.56 182 ALA A C 1
ATOM 1458 O O . ALA A 1 182 ? -11.720 -7.349 0.944 1.00 85.56 182 ALA A O 1
ATOM 1459 N N . ASN A 1 183 ? -10.029 -5.919 0.610 1.00 84.50 183 ASN A N 1
ATOM 1460 C CA . ASN A 1 183 ? -8.988 -6.948 0.628 1.00 84.50 183 ASN A CA 1
ATOM 1461 C C . ASN A 1 183 ? -8.895 -7.649 1.989 1.00 84.50 183 ASN A C 1
ATOM 1463 O O . ASN A 1 183 ? -8.751 -8.863 2.047 1.00 84.50 183 ASN A O 1
ATOM 1467 N N . VAL A 1 184 ? -8.970 -6.893 3.090 1.00 90.94 184 VAL A N 1
ATOM 1468 C CA . VAL A 1 184 ? -8.939 -7.470 4.444 1.00 90.94 184 VAL A CA 1
ATOM 1469 C C . VAL A 1 184 ? -10.198 -8.295 4.700 1.00 90.94 184 VAL A C 1
ATOM 1471 O O . VAL A 1 184 ? -10.088 -9.391 5.233 1.00 90.94 184 VAL A O 1
ATOM 1474 N N . ARG A 1 185 ? -11.364 -7.816 4.248 1.00 91.44 185 ARG A N 1
ATOM 1475 C CA . ARG A 1 185 ? -12.641 -8.541 4.363 1.00 91.44 185 ARG A CA 1
ATOM 1476 C C . ARG A 1 185 ? -12.672 -9.841 3.556 1.00 91.44 185 ARG A C 1
ATOM 1478 O O . ARG A 1 185 ? -13.324 -10.785 3.966 1.00 91.44 185 ARG A O 1
ATOM 1485 N N . SER A 1 186 ? -11.943 -9.911 2.441 1.00 89.19 186 SER A N 1
ATOM 1486 C CA . SER A 1 186 ? -11.846 -11.132 1.623 1.00 89.19 186 SER A CA 1
ATOM 1487 C C . SER A 1 186 ? -10.971 -12.241 2.226 1.00 89.19 186 SER A C 1
ATOM 1489 O O . SER A 1 186 ? -10.883 -13.331 1.665 1.00 89.19 186 SER A O 1
ATOM 1491 N N . VAL A 1 187 ? -10.278 -11.981 3.339 1.00 91.06 187 VAL A N 1
ATOM 1492 C CA . VAL A 1 187 ? -9.450 -12.991 4.006 1.00 91.06 187 VAL A CA 1
ATOM 1493 C C . VAL A 1 187 ? -10.356 -13.940 4.789 1.00 91.06 187 VAL A C 1
ATOM 1495 O O . VAL A 1 187 ? -11.065 -13.496 5.680 1.00 91.06 187 VAL A O 1
ATOM 1498 N N . SER A 1 188 ? -10.270 -15.249 4.539 1.00 90.12 188 SER A N 1
ATOM 1499 C CA . SER A 1 188 ? -11.126 -16.264 5.189 1.00 90.12 188 SER A CA 1
ATOM 1500 C C . SER A 1 188 ? -11.056 -16.274 6.722 1.00 90.12 188 SER A C 1
ATOM 1502 O O . SER A 1 188 ? -11.998 -16.665 7.395 1.00 90.12 188 SER A O 1
ATOM 1504 N N . SER A 1 189 ? -9.925 -15.853 7.284 1.00 94.25 189 SER A N 1
ATOM 1505 C CA . SER A 1 189 ? -9.692 -15.765 8.729 1.00 94.25 189 SER A CA 1
ATOM 1506 C C . SER A 1 189 ? -10.192 -14.464 9.360 1.00 94.25 189 SER A C 1
ATOM 1508 O O . SER A 1 189 ? -9.958 -14.237 10.547 1.00 94.25 189 SER A O 1
ATOM 1510 N N . VAL A 1 190 ? -10.806 -13.586 8.566 1.00 96.00 190 VAL A N 1
ATOM 1511 C CA . VAL A 1 190 ? -11.386 -12.315 8.991 1.00 96.00 190 VAL A CA 1
ATOM 1512 C C . VAL A 1 190 ? -12.899 -12.411 8.873 1.00 96.00 190 VAL A C 1
ATOM 1514 O O . VAL A 1 190 ? -13.420 -12.757 7.820 1.00 96.00 190 VAL A O 1
ATOM 1517 N N . PHE A 1 191 ? -13.601 -12.079 9.948 1.00 95.44 191 PHE A N 1
ATOM 1518 C CA . PHE A 1 191 ? -15.057 -12.158 10.006 1.00 95.44 191 PHE A CA 1
ATOM 1519 C C . PHE A 1 191 ? -15.623 -11.051 10.889 1.00 95.44 191 PHE A C 1
ATOM 1521 O O . PHE A 1 191 ? -14.901 -10.395 11.647 1.00 95.44 191 PHE A O 1
ATOM 1528 N N . ARG A 1 192 ? -16.926 -10.819 10.757 1.00 94.50 192 ARG A N 1
ATOM 1529 C CA . ARG A 1 192 ? -17.677 -9.846 11.546 1.00 94.50 192 ARG A CA 1
ATOM 1530 C C . ARG A 1 192 ? -18.429 -10.571 12.661 1.00 94.50 192 ARG A C 1
ATOM 1532 O O . ARG A 1 192 ? -18.927 -11.668 12.442 1.00 94.50 192 ARG A O 1
ATOM 1539 N N . VAL A 1 193 ? -18.490 -9.954 13.837 1.00 93.19 193 VAL A N 1
ATOM 1540 C CA . VAL A 1 193 ? -19.246 -10.428 15.003 1.00 93.19 193 VAL A CA 1
ATOM 1541 C C . VAL A 1 193 ? -20.118 -9.284 15.505 1.00 93.19 193 VAL A C 1
ATOM 1543 O O . VAL A 1 193 ? -19.647 -8.148 15.588 1.00 93.19 193 VAL A O 1
ATOM 1546 N N . ASP A 1 194 ? -21.357 -9.580 15.893 1.00 89.12 194 ASP A N 1
ATOM 1547 C CA . ASP A 1 194 ? -22.334 -8.580 16.356 1.00 89.12 194 ASP A CA 1
ATOM 1548 C C . ASP A 1 194 ? -22.108 -8.106 17.802 1.00 89.12 194 ASP A C 1
ATOM 1550 O O . ASP A 1 194 ? -22.925 -7.389 18.369 1.00 89.12 194 ASP A O 1
ATOM 1554 N N . LEU A 1 195 ? -20.951 -8.444 18.381 1.00 87.44 195 LEU A N 1
ATOM 1555 C CA . LEU A 1 195 ? -20.483 -7.941 19.667 1.00 87.44 195 LEU A CA 1
ATOM 1556 C C . LEU A 1 195 ? -19.389 -6.874 19.449 1.00 87.44 195 LEU A C 1
ATOM 1558 O O . LEU A 1 195 ? -18.203 -7.226 19.304 1.00 87.44 195 LEU A O 1
ATOM 1562 N N . PRO A 1 196 ? -19.760 -5.580 19.384 1.00 90.25 196 PRO A N 1
ATOM 1563 C CA . PRO A 1 196 ? -18.824 -4.490 19.145 1.00 90.25 196 PRO A CA 1
ATOM 1564 C C . PRO A 1 196 ? -17.847 -4.319 20.309 1.00 90.25 196 PRO A C 1
ATOM 1566 O O . PRO A 1 196 ? -18.235 -4.317 21.473 1.00 90.25 196 PRO A O 1
ATOM 1569 N N . VAL A 1 197 ? -16.572 -4.092 19.992 1.00 93.06 197 VAL A N 1
ATOM 1570 C CA . VAL A 1 197 ? -15.554 -3.725 20.984 1.00 93.06 197 VAL A CA 1
ATOM 1571 C C . VAL A 1 197 ? -15.213 -2.250 20.827 1.00 93.06 197 VAL A C 1
ATOM 1573 O O . VAL A 1 197 ? -14.819 -1.806 19.745 1.00 93.06 197 VAL A O 1
ATOM 1576 N N . LYS A 1 198 ? -15.353 -1.489 21.917 1.00 94.12 198 LYS A N 1
ATOM 1577 C CA . LYS A 1 198 ? -14.981 -0.074 21.972 1.00 94.12 198 LYS A CA 1
ATOM 1578 C C . LYS A 1 198 ? -13.485 0.058 22.245 1.00 94.12 198 LYS A C 1
ATOM 1580 O O . LYS A 1 198 ? -12.995 -0.292 23.311 1.00 94.12 198 LYS A O 1
ATOM 1585 N N . LEU A 1 199 ? -12.768 0.569 21.262 1.00 93.44 199 LEU A N 1
ATOM 1586 C CA . LEU A 1 199 ? -11.341 0.847 21.282 1.00 93.44 199 LEU A CA 1
ATOM 1587 C C . LEU A 1 199 ? -11.107 2.320 21.614 1.00 93.44 199 LEU A C 1
ATOM 1589 O O . LEU A 1 199 ? -11.928 3.178 21.286 1.00 93.44 199 LEU A O 1
ATOM 1593 N N . HIS A 1 200 ? -9.959 2.623 22.205 1.00 93.25 200 HIS A N 1
ATOM 1594 C CA . HIS A 1 200 ? -9.528 3.988 22.487 1.00 93.25 200 HIS A CA 1
ATOM 1595 C C . HIS A 1 200 ? -8.109 4.231 21.970 1.00 93.25 200 HIS A C 1
ATOM 1597 O O . HIS A 1 200 ? -7.296 3.312 21.837 1.00 93.25 200 HIS A O 1
ATOM 1603 N N . CYS A 1 201 ? -7.819 5.476 21.611 1.00 92.12 201 CYS A N 1
ATOM 1604 C CA . CYS A 1 201 ? -6.487 5.873 21.181 1.00 92.12 201 CYS A CA 1
ATOM 1605 C C . CYS A 1 201 ? -5.523 5.924 22.378 1.00 92.12 201 CYS A C 1
ATOM 1607 O O . CYS A 1 201 ? -5.870 6.416 23.446 1.00 92.12 201 CYS A O 1
ATOM 1609 N N . SER A 1 202 ? -4.278 5.478 22.189 1.00 91.88 202 SER A N 1
ATOM 1610 C CA . SER A 1 202 ? -3.245 5.521 23.235 1.00 91.88 202 SER A CA 1
ATOM 1611 C C . SER A 1 202 ? -2.721 6.924 23.559 1.00 91.88 202 SER A C 1
ATOM 1613 O O . SER A 1 202 ? -1.891 7.077 24.445 1.00 91.88 202 SER A O 1
ATOM 1615 N N . GLU A 1 203 ? -3.118 7.937 22.789 1.00 90.88 203 GLU A N 1
ATOM 1616 C CA . GLU A 1 203 ? -2.535 9.283 22.846 1.00 90.88 203 GLU A CA 1
ATOM 1617 C C . GLU A 1 203 ? -3.589 10.395 22.966 1.00 90.88 203 GLU A C 1
ATOM 1619 O O . GLU A 1 203 ? -3.226 11.572 23.042 1.00 90.88 203 GLU A O 1
ATOM 1624 N N . CYS A 1 204 ? -4.882 10.066 22.872 1.00 89.50 204 CYS A N 1
ATOM 1625 C CA . CYS A 1 204 ? -5.994 11.012 23.014 1.00 89.50 204 CYS A CA 1
ATOM 1626 C C . CYS A 1 204 ? -7.298 10.284 23.377 1.00 89.50 204 CYS A C 1
ATOM 1628 O O . CYS A 1 204 ? -7.371 9.065 23.269 1.00 89.50 204 CYS A O 1
ATOM 1630 N N . GLY A 1 205 ? -8.348 11.032 23.725 1.00 87.50 205 GLY A N 1
ATOM 1631 C CA . GLY A 1 205 ? -9.656 10.475 24.101 1.00 87.50 205 GLY A CA 1
ATOM 1632 C C . GLY A 1 205 ? -10.523 9.947 22.950 1.00 87.50 205 GLY A C 1
ATOM 1633 O O . GLY A 1 205 ? -11.687 9.625 23.169 1.00 87.50 205 GLY A O 1
ATOM 1634 N N . LEU A 1 206 ? -10.009 9.873 21.716 1.00 88.69 206 LEU A N 1
ATOM 1635 C CA . LEU A 1 206 ? -10.800 9.411 20.574 1.00 88.69 206 LEU A CA 1
ATOM 1636 C C . LEU A 1 206 ? -11.111 7.914 20.694 1.00 88.69 206 LEU A C 1
ATOM 1638 O O . LEU A 1 206 ? -10.219 7.098 20.947 1.00 88.69 206 LEU A O 1
ATOM 1642 N N . THR A 1 207 ? -12.376 7.561 20.461 1.00 91.38 207 THR A N 1
ATOM 1643 C CA . THR A 1 207 ? -12.864 6.179 20.526 1.00 91.38 207 THR A CA 1
ATOM 1644 C C . THR A 1 207 ? -13.276 5.664 19.150 1.00 91.38 207 THR A C 1
ATOM 1646 O O . THR A 1 207 ? -13.630 6.433 18.257 1.00 91.38 207 THR A O 1
ATOM 1649 N N . LEU A 1 208 ? -13.168 4.350 18.968 1.00 90.56 208 LEU A N 1
ATOM 1650 C CA . LEU A 1 208 ? -13.467 3.645 17.726 1.00 90.56 208 LEU A CA 1
ATOM 1651 C C . LEU A 1 208 ? -14.138 2.319 18.059 1.00 90.56 208 LEU A C 1
ATOM 1653 O O . LEU A 1 208 ? -13.653 1.580 18.904 1.00 90.56 208 LEU A O 1
ATOM 1657 N N . VAL A 1 209 ? -15.218 1.977 17.378 1.00 92.19 209 VAL A N 1
ATOM 1658 C CA . VAL A 1 209 ? -15.911 0.703 17.562 1.00 92.19 209 VAL A CA 1
ATOM 1659 C C . VAL A 1 209 ? -15.493 -0.267 16.464 1.00 92.19 209 VAL A C 1
ATOM 1661 O O . VAL A 1 209 ? -15.545 0.076 15.284 1.00 92.19 209 VAL A O 1
ATOM 1664 N N . SER A 1 210 ? -15.094 -1.484 16.838 1.00 93.94 210 SER A N 1
ATOM 1665 C CA . SER A 1 210 ? -14.760 -2.556 15.895 1.00 93.94 210 SER A CA 1
ATOM 1666 C C . SER A 1 210 ? -15.625 -3.791 16.132 1.00 93.94 210 SER A C 1
ATOM 1668 O O . SER A 1 210 ? -15.639 -4.353 17.227 1.00 93.94 210 SER A O 1
ATOM 1670 N N . CYS A 1 211 ? -16.311 -4.231 15.077 1.00 94.62 211 CYS A N 1
ATOM 1671 C CA . CYS A 1 211 ? -17.049 -5.500 15.017 1.00 94.62 211 CYS A CA 1
ATOM 1672 C C . CYS A 1 211 ? -16.257 -6.588 14.273 1.00 94.62 211 CYS A C 1
ATOM 1674 O O . CYS A 1 211 ? -16.766 -7.675 14.016 1.00 94.62 211 CYS A O 1
ATOM 1676 N N . TRP A 1 212 ? -15.020 -6.294 13.869 1.00 95.56 212 TRP A N 1
ATOM 1677 C CA . TRP A 1 212 ? -14.229 -7.163 13.005 1.00 95.56 212 TRP A CA 1
ATOM 1678 C C . TRP A 1 212 ? -13.223 -7.966 13.821 1.00 95.56 212 TRP A C 1
ATOM 1680 O O . TRP A 1 212 ? -12.473 -7.419 14.634 1.00 95.56 212 TRP A O 1
ATOM 1690 N N . ARG A 1 213 ? -13.185 -9.274 13.582 1.00 96.19 213 ARG A N 1
ATOM 1691 C CA . ARG A 1 213 ? -12.287 -10.221 14.241 1.00 96.19 213 ARG A CA 1
ATOM 1692 C C . ARG A 1 213 ? -11.353 -10.862 13.227 1.00 96.19 213 ARG A C 1
ATOM 1694 O O . ARG A 1 213 ? -11.671 -11.004 12.049 1.00 96.19 213 ARG A O 1
ATOM 1701 N N . PHE A 1 214 ? -10.181 -11.242 13.707 1.00 96.56 214 PHE A N 1
ATOM 1702 C CA . PHE A 1 214 ? -9.243 -12.103 13.010 1.00 96.56 214 PHE A CA 1
ATOM 1703 C C . PHE A 1 214 ? -8.941 -13.305 13.899 1.00 96.56 214 PHE A C 1
ATOM 1705 O O . PHE A 1 214 ? -8.470 -13.128 15.024 1.00 96.56 214 PHE A O 1
ATOM 1712 N N . GLN A 1 215 ? -9.161 -14.512 13.387 1.00 95.88 215 GLN A N 1
ATOM 1713 C CA . GLN A 1 215 ? -8.784 -15.749 14.064 1.00 95.88 215 GLN A CA 1
ATOM 1714 C C . GLN A 1 215 ? -7.523 -16.316 13.421 1.00 95.88 215 GLN A C 1
ATOM 1716 O O . GLN A 1 215 ? -7.472 -16.581 12.221 1.00 95.88 215 GLN A O 1
ATOM 1721 N N . HIS A 1 216 ? -6.472 -16.515 14.211 1.00 94.31 216 HIS A N 1
ATOM 1722 C CA . HIS A 1 216 ? -5.229 -17.057 13.677 1.00 94.31 216 HIS A CA 1
ATOM 1723 C C . HIS A 1 216 ? -5.429 -18.517 13.210 1.00 94.31 216 HIS A C 1
ATOM 1725 O O . HIS A 1 216 ? -5.771 -19.361 14.037 1.00 94.31 216 HIS A O 1
ATOM 1731 N N . PRO A 1 217 ? -5.112 -18.886 11.948 1.00 91.38 217 PRO A N 1
ATOM 1732 C CA . PRO A 1 217 ? -5.415 -20.222 11.409 1.00 91.38 217 PRO A CA 1
ATOM 1733 C C . PRO A 1 217 ? -4.849 -21.389 12.222 1.00 91.38 217 PRO A C 1
ATOM 1735 O O . PRO A 1 217 ? -5.533 -22.391 12.410 1.00 91.38 217 PRO A O 1
ATOM 1738 N N . ARG A 1 218 ? -3.611 -21.226 12.714 1.00 90.88 218 ARG A N 1
ATOM 1739 C CA . ARG A 1 218 ? -2.892 -22.216 13.532 1.00 90.88 218 ARG A CA 1
ATOM 1740 C C . ARG A 1 218 ? -3.268 -22.207 15.018 1.00 90.88 218 ARG A C 1
ATOM 1742 O O . ARG A 1 218 ? -3.608 -23.246 15.554 1.00 90.88 218 ARG A O 1
ATOM 1749 N N . THR A 1 219 ? -3.163 -21.062 15.700 1.00 92.81 219 THR A N 1
ATOM 1750 C CA . THR A 1 219 ? -3.354 -20.993 17.162 1.00 92.81 219 THR A CA 1
ATOM 1751 C C . THR A 1 219 ? -4.811 -20.843 17.583 1.00 92.81 219 THR A C 1
ATOM 1753 O O . THR A 1 219 ? -5.081 -20.874 18.775 1.00 92.81 219 THR A O 1
ATOM 1756 N N . LYS A 1 220 ? -5.728 -20.594 16.636 1.00 93.50 220 LYS A N 1
ATOM 1757 C CA . LYS A 1 220 ? -7.155 -20.304 16.867 1.00 93.50 220 LYS A CA 1
ATOM 1758 C C . LYS A 1 220 ? -7.438 -19.108 17.780 1.00 93.50 220 LYS A C 1
ATOM 1760 O O . LYS A 1 220 ? -8.585 -18.809 18.070 1.00 93.50 220 LYS A O 1
ATOM 1765 N N . VAL A 1 221 ? -6.401 -18.366 18.166 1.00 93.81 221 VAL A N 1
ATOM 1766 C CA . VAL A 1 221 ? -6.531 -17.149 18.961 1.00 93.81 221 VAL A CA 1
ATOM 1767 C C . VAL A 1 221 ? -7.267 -16.099 18.146 1.00 93.81 221 VAL A C 1
ATOM 1769 O O . VAL A 1 221 ? -6.823 -15.725 17.055 1.00 93.81 221 VAL A O 1
ATOM 1772 N N . GLU A 1 222 ? -8.356 -15.604 18.715 1.00 94.56 222 GLU A N 1
ATOM 1773 C CA . GLU A 1 222 ? -9.115 -14.493 18.167 1.00 94.56 222 GLU A CA 1
ATOM 1774 C C . GLU A 1 222 ? -8.530 -13.158 18.605 1.00 94.56 222 GLU A C 1
ATOM 1776 O O . GLU A 1 222 ? -7.938 -13.004 19.677 1.00 94.56 222 GLU A O 1
ATOM 1781 N N . SER A 1 223 ? -8.634 -12.174 17.727 1.00 95.50 223 SER A N 1
ATOM 1782 C CA . SER A 1 223 ? -8.166 -10.822 17.983 1.00 95.50 223 SER A CA 1
ATOM 1783 C C . SER A 1 223 ? -9.078 -9.819 17.302 1.00 95.50 223 SER A C 1
ATOM 1785 O O . SER A 1 223 ? -9.547 -10.050 16.188 1.00 95.50 223 SER A O 1
ATOM 1787 N N . VAL A 1 224 ? -9.302 -8.686 17.953 1.00 95.94 224 VAL A N 1
ATOM 1788 C CA . VAL A 1 224 ? -10.065 -7.572 17.393 1.00 95.94 224 VAL A CA 1
ATOM 1789 C C . VAL A 1 224 ? -9.208 -6.874 16.343 1.00 95.94 224 VAL A C 1
ATOM 1791 O O . VAL A 1 224 ? -8.052 -6.521 16.603 1.00 95.94 224 VAL A O 1
ATOM 1794 N N . LEU A 1 225 ? -9.758 -6.696 15.143 1.00 95.12 225 LEU A N 1
ATOM 1795 C CA . LEU A 1 225 ? -9.080 -5.978 14.073 1.00 95.12 225 LEU A CA 1
ATOM 1796 C C . LEU A 1 225 ? -9.122 -4.475 14.320 1.00 95.12 225 LEU A C 1
ATOM 1798 O O . LEU A 1 225 ? -10.164 -3.914 14.666 1.00 95.12 225 LEU A O 1
ATOM 1802 N N . VAL A 1 226 ? -7.976 -3.834 14.103 1.00 94.00 226 VAL A N 1
ATOM 1803 C CA . VAL A 1 226 ? -7.792 -2.393 14.281 1.00 94.00 226 VAL A CA 1
ATOM 1804 C C . VAL A 1 226 ? -7.086 -1.775 13.072 1.00 94.00 226 VAL A C 1
ATOM 1806 O O . VAL A 1 226 ? -6.217 -2.421 12.469 1.00 94.00 226 VAL A O 1
ATOM 1809 N N . PRO A 1 227 ? -7.391 -0.512 12.727 1.00 91.31 227 PRO A N 1
ATOM 1810 C CA . PRO A 1 227 ? -6.751 0.151 11.604 1.00 91.31 227 PRO A CA 1
ATOM 1811 C C . PRO A 1 227 ? -5.273 0.420 11.895 1.00 91.31 227 PRO A C 1
ATOM 1813 O O . PRO A 1 227 ? -4.905 1.038 12.896 1.00 91.31 227 PRO A O 1
ATOM 1816 N N . ARG A 1 228 ? -4.403 0.006 10.972 1.00 88.06 228 ARG A N 1
ATOM 1817 C CA . ARG A 1 228 ? -2.943 0.162 11.061 1.00 88.06 228 ARG A CA 1
ATOM 1818 C C . ARG A 1 228 ? -2.485 1.621 11.121 1.00 88.06 228 ARG A C 1
ATOM 1820 O O . ARG A 1 228 ? -1.393 1.894 11.619 1.00 88.06 228 ARG A O 1
ATOM 1827 N N . GLN A 1 229 ? -3.258 2.535 10.542 1.00 83.75 229 GLN A N 1
ATOM 1828 C CA . GLN A 1 229 ? -2.830 3.918 10.316 1.00 83.75 229 GLN A CA 1
ATOM 1829 C C . GLN A 1 229 ? -3.088 4.849 11.508 1.00 83.75 229 GLN A C 1
ATOM 1831 O O . GLN A 1 229 ? -2.638 5.988 11.474 1.00 83.75 229 GLN A O 1
ATOM 1836 N N . GLY A 1 230 ? -3.744 4.382 12.574 1.00 86.69 230 GLY A N 1
ATOM 1837 C CA . GLY A 1 230 ? -4.208 5.281 13.631 1.00 86.69 230 GLY A CA 1
ATOM 1838 C C . GLY A 1 230 ? -5.334 6.188 13.122 1.00 86.69 230 GLY A C 1
ATOM 1839 O O . GLY A 1 230 ? -6.145 5.750 12.305 1.00 86.69 230 GLY A O 1
ATOM 1840 N N . HIS A 1 231 ? -5.383 7.438 13.589 1.00 85.69 231 HIS A N 1
ATOM 1841 C CA . HIS A 1 231 ? -6.320 8.457 13.104 1.00 85.69 231 HIS A CA 1
ATOM 1842 C C . HIS A 1 231 ? -5.618 9.798 12.839 1.00 85.69 231 HIS A C 1
ATOM 1844 O O . HIS A 1 231 ? -4.619 10.139 13.481 1.00 85.69 231 HIS A O 1
ATOM 1850 N N . HIS A 1 232 ? -6.190 10.576 11.916 1.00 85.06 232 HIS A N 1
ATOM 1851 C CA . HIS A 1 232 ? -5.582 11.787 11.358 1.00 85.06 232 HIS A CA 1
ATOM 1852 C C . HIS A 1 232 ? -5.201 12.836 12.418 1.00 85.06 232 HIS A C 1
ATOM 1854 O O . HIS A 1 232 ? -4.104 13.387 12.380 1.00 85.06 232 HIS A O 1
ATOM 1860 N N . ALA A 1 233 ? -6.058 13.062 13.422 1.00 84.12 233 ALA A N 1
ATOM 1861 C CA . ALA A 1 233 ? -5.786 14.049 14.472 1.00 84.12 233 ALA A CA 1
ATOM 1862 C C . ALA A 1 233 ? -4.487 13.763 15.257 1.00 84.12 233 ALA A C 1
ATOM 1864 O O . ALA A 1 233 ? -3.719 14.680 15.549 1.00 84.12 233 ALA A O 1
ATOM 1865 N N . CYS A 1 234 ? -4.199 12.495 15.572 1.00 86.00 234 CYS A N 1
ATOM 1866 C CA . CYS A 1 234 ? -2.948 12.126 16.239 1.00 86.00 234 CYS A CA 1
ATOM 1867 C C . CYS A 1 234 ? -1.759 12.122 15.283 1.00 86.00 234 CYS A C 1
ATOM 1869 O O . CYS A 1 234 ? -0.668 12.502 15.695 1.00 86.00 234 CYS A O 1
ATOM 1871 N N . GLU A 1 235 ? -1.959 11.731 14.025 1.00 86.25 235 GLU A N 1
ATOM 1872 C CA . GLU A 1 235 ? -0.906 11.785 13.010 1.00 86.25 235 GLU A CA 1
ATOM 1873 C C . GLU A 1 235 ? -0.387 13.218 12.823 1.00 86.25 235 GLU A C 1
ATOM 1875 O O . GLU A 1 235 ? 0.823 13.437 12.892 1.00 86.25 235 GLU A O 1
ATOM 1880 N N . LYS A 1 236 ? -1.294 14.201 12.713 1.00 88.12 236 LYS A N 1
ATOM 1881 C CA . LYS A 1 236 ? -0.950 15.626 12.584 1.00 88.12 236 LYS A CA 1
ATOM 1882 C C . LYS A 1 236 ? -0.225 16.166 13.821 1.00 88.12 236 LYS A C 1
ATOM 1884 O O . LYS A 1 236 ? 0.777 16.862 13.691 1.00 88.12 236 LYS A O 1
ATOM 1889 N N . ARG A 1 237 ? -0.699 15.818 15.022 1.00 90.56 237 ARG A N 1
ATOM 1890 C CA . ARG A 1 237 ? -0.140 16.315 16.292 1.00 90.56 237 ARG A CA 1
ATOM 1891 C C . ARG A 1 237 ? 1.198 15.676 16.667 1.00 90.56 237 ARG A C 1
ATOM 1893 O O . ARG A 1 237 ? 2.078 16.360 17.173 1.00 90.56 237 ARG A O 1
ATOM 1900 N N . LEU A 1 238 ? 1.350 14.367 16.464 1.00 88.62 238 LEU A N 1
ATOM 1901 C CA . LEU A 1 238 ? 2.503 13.602 16.960 1.00 88.62 238 LEU A CA 1
ATOM 1902 C C . LEU A 1 238 ? 3.569 13.345 15.893 1.00 88.62 238 LEU A C 1
ATOM 1904 O O . LEU A 1 238 ? 4.634 12.829 16.229 1.00 88.62 238 LEU A O 1
ATOM 1908 N N . LYS A 1 239 ? 3.272 13.610 14.612 1.00 89.19 239 LYS A N 1
ATOM 1909 C CA . LYS A 1 239 ? 4.108 13.224 13.458 1.00 89.19 239 LYS A CA 1
ATOM 1910 C C . LYS A 1 239 ? 4.453 11.722 13.434 1.00 89.19 239 LYS A C 1
ATOM 1912 O O . LYS A 1 239 ? 5.445 11.298 12.847 1.00 89.19 239 LYS A O 1
ATOM 1917 N N . ARG A 1 240 ? 3.628 10.893 14.085 1.00 88.50 240 ARG A N 1
ATOM 1918 C CA . ARG A 1 240 ? 3.710 9.424 14.117 1.00 88.50 240 ARG A CA 1
ATOM 1919 C C . ARG A 1 240 ? 2.318 8.818 14.261 1.00 88.50 240 ARG A C 1
ATOM 1921 O O . ARG A 1 240 ? 1.390 9.465 14.736 1.00 88.50 240 ARG A O 1
ATOM 1928 N N . ARG A 1 241 ? 2.192 7.535 13.917 1.00 87.94 241 ARG A N 1
ATOM 1929 C CA . ARG A 1 241 ? 0.936 6.782 14.058 1.00 87.94 241 ARG A CA 1
ATOM 1930 C C . ARG A 1 241 ? 0.663 6.468 15.529 1.00 87.94 241 ARG A C 1
ATOM 1932 O O . ARG A 1 241 ? 1.549 5.966 16.228 1.00 87.94 241 ARG A O 1
ATOM 1939 N N . CYS A 1 242 ? -0.555 6.745 15.984 1.00 88.00 242 CYS A N 1
ATOM 1940 C CA . CYS A 1 242 ? -1.030 6.307 17.293 1.00 88.00 242 CYS A CA 1
ATOM 1941 C C . CYS A 1 242 ? -1.370 4.811 17.284 1.00 88.00 242 CYS A C 1
ATOM 1943 O O . CYS A 1 242 ? -1.554 4.198 16.227 1.00 88.00 242 CYS A O 1
ATOM 1945 N N . LYS A 1 243 ? -1.425 4.215 18.477 1.00 91.56 243 LYS A N 1
ATOM 1946 C CA . LYS A 1 243 ? -1.872 2.836 18.667 1.00 91.56 243 LYS A CA 1
ATOM 1947 C C . LYS A 1 243 ? -3.309 2.842 19.177 1.00 91.56 243 LYS A C 1
ATOM 1949 O O . LYS A 1 243 ? -3.715 3.753 19.895 1.00 91.56 243 LYS A O 1
ATOM 1954 N N . TRP A 1 244 ? -4.047 1.802 18.817 1.00 92.94 244 TRP A N 1
ATOM 1955 C CA . TRP A 1 244 ? -5.349 1.513 19.403 1.00 92.94 244 TRP A CA 1
ATOM 1956 C C . TRP A 1 244 ? -5.171 0.590 20.595 1.00 92.94 244 TRP A C 1
ATOM 1958 O O . TRP A 1 244 ? -4.322 -0.303 20.562 1.00 92.94 244 TRP A O 1
ATOM 1968 N N . MET A 1 245 ? -5.972 0.820 21.622 1.00 92.06 245 MET A N 1
ATOM 1969 C CA . MET A 1 245 ? -6.037 0.023 22.836 1.00 92.06 245 MET A CA 1
ATOM 1970 C C . MET A 1 245 ? -7.468 -0.487 22.997 1.00 92.06 245 MET A C 1
ATOM 1972 O O . MET A 1 245 ? -8.427 0.179 22.601 1.00 92.06 245 MET A O 1
ATOM 1976 N N . ALA A 1 246 ? -7.595 -1.700 23.516 1.00 90.69 246 ALA A N 1
ATOM 1977 C CA . ALA A 1 246 ? -8.870 -2.311 23.853 1.00 90.69 246 ALA A CA 1
ATOM 1978 C C . ALA A 1 246 ? -9.007 -2.376 25.378 1.00 90.69 246 ALA A C 1
ATOM 1980 O O . ALA A 1 246 ? -7.995 -2.249 26.068 1.00 90.69 246 ALA A O 1
ATOM 1981 N N . PRO A 1 247 ? -10.227 -2.585 25.894 1.00 85.81 247 PRO A N 1
ATOM 1982 C CA . PRO A 1 247 ? -10.432 -2.981 27.280 1.00 85.81 247 PRO A CA 1
ATOM 1983 C C . PRO A 1 247 ? -9.658 -4.267 27.604 1.00 85.81 247 PRO A C 1
ATOM 1985 O O . PRO A 1 247 ? -9.299 -5.033 26.697 1.00 85.81 247 PRO A O 1
ATOM 1988 N N . ASP A 1 248 ? -9.405 -4.496 28.891 1.00 79.50 248 ASP A N 1
ATOM 1989 C CA . ASP A 1 248 ? -8.550 -5.583 29.367 1.00 79.50 248 ASP A CA 1
ATOM 1990 C C . ASP A 1 248 ? -8.971 -6.963 28.825 1.00 79.50 248 ASP A C 1
ATOM 1992 O O . ASP A 1 248 ? -10.148 -7.267 28.633 1.00 79.50 248 ASP A O 1
ATOM 1996 N N . GLY A 1 249 ? -7.974 -7.798 28.512 1.00 79.75 249 GLY A N 1
ATOM 1997 C CA . GLY A 1 249 ? -8.158 -9.161 27.990 1.00 79.75 249 GLY A CA 1
ATOM 1998 C C . GLY A 1 249 ? -8.329 -9.282 26.467 1.00 79.75 249 GLY A C 1
ATOM 1999 O O . GLY A 1 249 ? -8.102 -10.358 25.908 1.00 79.75 249 GLY A O 1
ATOM 2000 N N . CYS A 1 250 ? -8.638 -8.197 25.750 1.00 88.56 250 CYS A N 1
ATOM 2001 C CA . CYS A 1 250 ? -8.820 -8.243 24.297 1.00 88.56 250 CYS A CA 1
ATOM 2002 C C . CYS A 1 250 ? -7.488 -8.169 23.528 1.00 88.56 250 CYS A C 1
ATOM 2004 O O . CYS A 1 250 ? -6.782 -7.159 23.543 1.00 88.56 250 CYS A O 1
ATOM 2006 N N . LYS A 1 251 ? -7.159 -9.214 22.755 1.00 93.25 251 LYS A N 1
ATOM 2007 C CA . LYS A 1 251 ? -6.006 -9.188 21.838 1.00 93.25 251 LYS A CA 1
ATOM 2008 C C . LYS A 1 251 ? -6.320 -8.347 20.605 1.00 93.25 251 LYS A C 1
ATOM 2010 O O . LYS A 1 251 ? -7.361 -8.519 19.977 1.00 93.25 251 LYS A O 1
ATOM 2015 N N . LEU A 1 252 ? -5.389 -7.477 20.219 1.00 94.56 252 LEU A N 1
ATOM 2016 C CA . LEU A 1 252 ? -5.524 -6.626 19.038 1.00 94.56 252 LEU A CA 1
ATOM 2017 C C . LEU A 1 252 ? -4.685 -7.127 17.866 1.00 94.56 252 LEU A C 1
ATOM 2019 O O . LEU A 1 252 ? -3.533 -7.541 18.025 1.00 94.56 252 LEU A O 1
ATOM 2023 N N . LYS A 1 253 ? -5.237 -7.011 16.658 1.00 95.00 253 LYS A N 1
ATOM 2024 C CA . LYS A 1 253 ? -4.543 -7.310 15.406 1.00 95.00 253 LYS A CA 1
ATOM 2025 C C . LYS A 1 253 ? -4.691 -6.152 14.426 1.00 95.00 253 LYS A C 1
ATOM 2027 O O . LYS A 1 253 ? -5.792 -5.737 14.098 1.00 95.00 253 LYS A O 1
ATOM 2032 N N . VAL A 1 254 ? -3.571 -5.646 13.912 1.00 93.12 254 VAL A N 1
ATOM 2033 C CA . VAL A 1 254 ? -3.594 -4.604 12.874 1.00 93.12 254 VAL A CA 1
ATOM 2034 C C . VAL A 1 254 ? -4.038 -5.167 11.523 1.00 93.12 254 VAL A C 1
ATOM 2036 O O . VAL A 1 254 ? -3.617 -6.259 11.130 1.00 93.12 254 VAL A O 1
ATOM 2039 N N . ASP A 1 255 ? -4.804 -4.383 10.774 1.00 91.38 255 ASP A N 1
ATOM 2040 C CA . ASP A 1 255 ? -5.381 -4.718 9.464 1.00 91.38 255 ASP A CA 1
ATOM 2041 C C . ASP A 1 255 ? -4.387 -4.705 8.286 1.00 91.38 255 ASP A C 1
ATOM 2043 O O . ASP A 1 255 ? -4.665 -4.267 7.168 1.00 91.38 255 ASP A O 1
ATOM 2047 N N . HIS A 1 256 ? -3.183 -5.224 8.508 1.00 89.81 256 HIS A N 1
ATOM 2048 C CA . HIS A 1 256 ? -2.169 -5.313 7.470 1.00 89.81 256 HIS A CA 1
ATOM 2049 C C . HIS A 1 256 ? -2.390 -6.555 6.598 1.00 89.81 256 HIS A C 1
ATOM 2051 O O . HIS A 1 256 ? -1.854 -7.618 6.903 1.00 89.81 256 HIS A O 1
ATOM 2057 N N . HIS A 1 257 ? -3.132 -6.412 5.494 1.00 89.00 257 HIS A N 1
ATOM 2058 C CA . HIS A 1 257 ? -3.520 -7.506 4.585 1.00 89.00 257 HIS A CA 1
ATOM 2059 C C . HIS A 1 257 ? -2.426 -8.574 4.318 1.00 89.00 257 HIS A C 1
ATOM 2061 O O . HIS A 1 257 ? -2.697 -9.754 4.542 1.00 89.00 257 HIS A O 1
ATOM 2067 N N . PRO A 1 258 ? -1.164 -8.241 3.957 1.00 87.00 258 PRO A N 1
ATOM 2068 C CA . PRO A 1 258 ? -0.123 -9.259 3.746 1.00 87.00 258 PRO A CA 1
ATOM 2069 C C . PRO A 1 258 ? 0.212 -10.120 4.978 1.00 87.00 258 PRO A C 1
ATOM 2071 O O . PRO A 1 258 ? 0.767 -11.205 4.832 1.00 87.00 258 PRO A O 1
ATOM 2074 N N . HIS A 1 259 ? -0.075 -9.632 6.189 1.00 90.88 259 HIS A N 1
ATOM 2075 C CA . HIS A 1 259 ? 0.128 -10.337 7.463 1.00 90.88 259 HIS A CA 1
ATOM 2076 C C . HIS A 1 259 ? -1.133 -11.061 7.967 1.00 90.88 259 HIS A C 1
ATOM 2078 O O . HIS A 1 259 ? -1.097 -11.649 9.049 1.00 90.88 259 HIS A O 1
ATOM 2084 N N . LEU A 1 260 ? -2.236 -10.986 7.221 1.00 92.94 260 LEU A N 1
ATOM 2085 C CA . LEU A 1 260 ? -3.474 -11.718 7.491 1.00 92.94 260 LEU A CA 1
ATOM 2086 C C . LEU A 1 260 ? -3.634 -12.923 6.552 1.00 92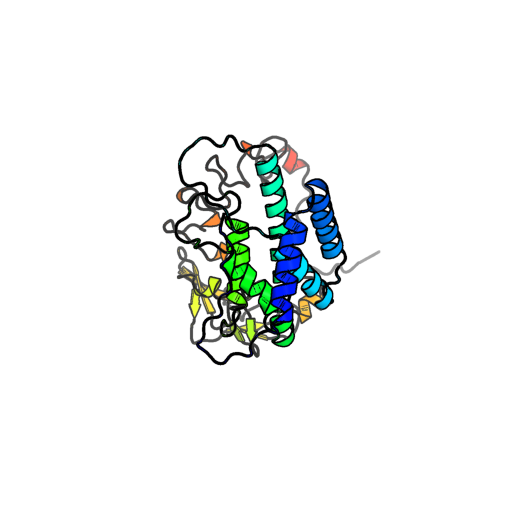.94 260 LEU A C 1
ATOM 2088 O O . LEU A 1 260 ? -4.428 -13.810 6.831 1.00 92.94 260 LEU A O 1
ATOM 2092 N N . LEU A 1 261 ? -2.858 -12.985 5.466 1.00 92.44 261 LEU A N 1
ATOM 2093 C CA . LEU A 1 261 ? -2.897 -14.083 4.505 1.00 92.44 261 LEU A CA 1
ATOM 2094 C C . LEU A 1 261 ? -2.018 -15.261 4.933 1.00 92.44 261 LEU A C 1
ATOM 2096 O O . LEU A 1 261 ? -0.788 -15.154 4.986 1.00 92.44 261 LEU A O 1
ATOM 2100 N N . PHE A 1 262 ? -2.651 -16.413 5.122 1.00 92.25 262 PHE A N 1
ATOM 2101 C CA . PHE A 1 262 ? -1.995 -17.695 5.362 1.00 92.25 262 PHE A CA 1
ATOM 2102 C C . PHE A 1 262 ? -2.208 -18.621 4.162 1.00 92.25 262 PHE A C 1
ATOM 2104 O O . PHE A 1 262 ? -3.199 -18.517 3.446 1.00 92.25 262 PHE A O 1
ATOM 2111 N N . CYS A 1 263 ? -1.232 -19.484 3.900 1.00 88.94 263 CYS A N 1
ATOM 2112 C CA . CYS A 1 263 ? -1.349 -20.541 2.896 1.00 88.94 263 CYS A CA 1
ATOM 2113 C C . CYS A 1 263 ? -1.895 -21.834 3.521 1.00 88.94 263 CYS A C 1
ATOM 2115 O O . CYS A 1 263 ? -2.021 -21.924 4.742 1.00 88.94 263 CYS A O 1
ATOM 2117 N N . ILE A 1 264 ? -2.122 -22.854 2.689 1.00 89.19 264 ILE A N 1
ATOM 2118 C CA . ILE A 1 264 ? -2.542 -24.199 3.118 1.00 89.19 264 ILE A CA 1
ATOM 2119 C C . ILE A 1 264 ? -1.594 -24.824 4.155 1.00 89.19 264 ILE A C 1
ATOM 2121 O O . ILE A 1 264 ? -2.032 -25.527 5.054 1.00 89.19 264 ILE A O 1
ATOM 2125 N N . HIS A 1 265 ? -0.306 -24.466 4.125 1.00 86.94 265 HIS A N 1
ATOM 2126 C CA . HIS A 1 265 ? 0.690 -24.898 5.112 1.00 86.94 265 HIS A CA 1
ATOM 2127 C C . HIS A 1 265 ? 0.581 -24.162 6.462 1.00 86.94 265 HIS A C 1
ATOM 2129 O O . HIS A 1 265 ? 1.499 -24.236 7.276 1.00 86.94 265 HIS A O 1
ATOM 2135 N N . GLN A 1 266 ? -0.466 -23.352 6.667 1.00 89.06 266 GLN A N 1
ATOM 2136 C CA . GLN A 1 266 ? -0.696 -22.515 7.854 1.00 89.06 266 GLN A CA 1
ATOM 2137 C C . GLN A 1 266 ? 0.460 -21.553 8.187 1.00 89.06 266 GLN A C 1
ATOM 2139 O O . GLN A 1 266 ? 0.599 -21.063 9.310 1.00 89.06 266 GLN A O 1
ATOM 2144 N N . ARG A 1 267 ? 1.294 -21.241 7.191 1.00 89.25 267 ARG A N 1
ATOM 2145 C CA . ARG A 1 267 ? 2.349 -20.221 7.257 1.00 89.25 267 ARG A CA 1
ATOM 2146 C C . ARG A 1 267 ? 1.861 -18.952 6.575 1.00 89.25 267 ARG A C 1
ATOM 2148 O O . ARG A 1 267 ? 1.080 -19.025 5.624 1.00 89.25 267 ARG A O 1
ATOM 2155 N N . LEU A 1 268 ? 2.362 -17.796 7.010 1.00 90.50 268 LEU A N 1
ATOM 2156 C CA . LEU A 1 268 ? 2.124 -16.537 6.303 1.00 90.50 268 LEU A CA 1
ATOM 2157 C C . LEU A 1 268 ? 2.514 -16.697 4.830 1.00 90.50 268 LEU A C 1
ATOM 2159 O O . LEU A 1 268 ? 3.642 -17.089 4.528 1.00 90.50 268 LEU A O 1
ATOM 2163 N N . LYS A 1 269 ? 1.599 -16.371 3.910 1.00 88.69 269 LYS A N 1
ATOM 2164 C CA . LYS A 1 269 ? 1.789 -16.579 2.463 1.00 88.69 269 LYS A CA 1
ATOM 2165 C C . LYS A 1 269 ? 3.055 -15.887 1.953 1.00 88.69 269 LYS A C 1
ATOM 2167 O O . LYS A 1 269 ? 3.787 -16.441 1.144 1.00 88.69 269 LYS A O 1
ATOM 2172 N N . ILE A 1 270 ? 3.367 -14.711 2.500 1.00 89.94 270 ILE A N 1
ATOM 2173 C CA . ILE A 1 270 ? 4.580 -13.953 2.168 1.00 89.94 270 ILE A CA 1
ATOM 2174 C C . ILE A 1 270 ? 5.886 -14.621 2.624 1.00 89.94 270 ILE A C 1
ATOM 2176 O O . ILE A 1 270 ? 6.933 -14.270 2.098 1.00 89.94 270 ILE A O 1
ATOM 2180 N N . GLN A 1 271 ? 5.852 -15.538 3.592 1.00 89.81 271 GLN A N 1
ATOM 2181 C CA . GLN A 1 271 ? 7.025 -16.210 4.169 1.00 89.81 271 GLN A CA 1
ATOM 2182 C C . GLN A 1 271 ? 7.090 -17.701 3.816 1.00 89.81 271 GLN A C 1
ATOM 2184 O O . GLN A 1 271 ? 8.061 -18.366 4.163 1.00 89.81 271 GLN A O 1
ATOM 2189 N N . CYS A 1 272 ? 6.071 -18.270 3.179 1.00 89.81 272 CYS A N 1
ATOM 2190 C CA . CYS A 1 272 ? 6.031 -19.706 2.955 1.00 89.81 272 CYS A CA 1
ATOM 2191 C C . CYS A 1 272 ? 6.981 -20.116 1.817 1.00 89.81 272 CYS A C 1
ATOM 2193 O O . CYS A 1 272 ? 6.762 -19.727 0.672 1.00 89.81 272 CYS A O 1
ATOM 2195 N N . ILE A 1 273 ? 8.017 -20.900 2.143 1.00 87.38 273 ILE A N 1
ATOM 2196 C CA . ILE A 1 273 ? 9.024 -21.403 1.189 1.00 87.38 273 ILE A CA 1
ATOM 2197 C C . ILE A 1 273 ? 8.388 -22.297 0.111 1.00 87.38 273 ILE A C 1
ATOM 2199 O O . ILE A 1 273 ? 8.555 -21.958 -1.057 1.00 87.38 273 ILE A O 1
ATOM 2203 N N . PRO A 1 274 ? 7.584 -23.330 0.451 1.00 87.44 274 PRO A N 1
ATOM 2204 C CA . PRO A 1 274 ? 6.894 -24.141 -0.558 1.00 87.44 274 PRO A CA 1
ATOM 2205 C C . PRO A 1 274 ? 6.022 -23.333 -1.527 1.00 87.44 274 PRO A C 1
ATOM 2207 O O . PRO A 1 274 ? 5.864 -23.704 -2.679 1.00 87.44 274 PRO A O 1
ATOM 2210 N N . CYS A 1 275 ? 5.455 -22.210 -1.072 1.00 86.25 275 CYS A N 1
ATOM 2211 C CA . CYS A 1 275 ? 4.619 -21.350 -1.912 1.00 86.25 275 CYS A CA 1
ATOM 2212 C C . CYS A 1 275 ? 5.411 -20.280 -2.683 1.00 86.25 275 CYS A C 1
ATOM 2214 O O . CYS A 1 275 ? 4.784 -19.418 -3.297 1.00 86.25 275 CYS A O 1
ATOM 2216 N N . GLY A 1 276 ? 6.745 -20.246 -2.579 1.00 86.00 276 GLY A N 1
ATOM 2217 C CA . GLY A 1 276 ? 7.561 -19.186 -3.175 1.00 86.00 276 GLY A CA 1
ATOM 2218 C C . GLY A 1 276 ? 7.180 -17.788 -2.673 1.00 86.00 276 GLY A C 1
ATOM 2219 O O . GLY A 1 276 ? 7.105 -16.839 -3.452 1.00 86.00 276 GLY A O 1
ATOM 2220 N N . GLY A 1 277 ? 6.856 -17.658 -1.380 1.00 87.94 277 GLY A N 1
ATOM 2221 C CA . GLY A 1 277 ? 6.353 -16.416 -0.794 1.00 87.94 277 GLY A CA 1
ATOM 2222 C C . GLY A 1 277 ? 7.237 -15.198 -1.095 1.00 87.94 277 GLY A C 1
ATOM 2223 O O . GLY A 1 277 ? 8.443 -15.309 -1.264 1.00 87.94 277 GLY A O 1
ATOM 2224 N N . GLN A 1 278 ? 6.661 -13.992 -1.110 1.00 88.75 278 GLN A N 1
ATOM 2225 C CA . GLN A 1 278 ? 7.364 -12.757 -1.512 1.00 88.75 278 GLN A CA 1
ATOM 2226 C C . GLN A 1 278 ? 8.690 -12.482 -0.761 1.00 88.75 278 GLN A C 1
ATOM 2228 O O . GLN A 1 278 ? 9.586 -11.812 -1.291 1.00 88.75 278 GLN A O 1
ATOM 2233 N N . ARG A 1 279 ? 8.815 -12.949 0.488 1.00 90.50 279 ARG A N 1
ATOM 2234 C CA . ARG A 1 279 ? 10.026 -12.829 1.314 1.00 90.50 279 ARG A CA 1
ATOM 2235 C C . ARG A 1 279 ? 11.020 -13.972 1.118 1.00 90.50 279 ARG A C 1
ATOM 2237 O O . ARG A 1 279 ? 12.078 -13.920 1.728 1.00 90.50 279 ARG A O 1
ATOM 2244 N N . VAL A 1 280 ? 10.724 -14.948 0.274 1.00 89.88 280 VAL A N 1
ATOM 2245 C CA . VAL A 1 280 ? 11.616 -16.045 -0.106 1.00 89.88 280 VAL A CA 1
ATOM 2246 C C . VAL A 1 280 ? 12.480 -15.577 -1.282 1.00 89.88 280 VAL A C 1
ATOM 2248 O O . VAL A 1 280 ? 12.007 -14.860 -2.167 1.00 89.88 280 VAL A O 1
ATOM 2251 N N . CYS A 1 281 ? 13.777 -15.864 -1.244 1.00 89.00 281 CYS A N 1
ATOM 2252 C CA . CYS A 1 281 ? 14.706 -15.574 -2.334 1.00 89.00 281 CYS A CA 1
ATOM 2253 C C . CYS A 1 281 ? 14.746 -16.739 -3.344 1.00 89.00 281 CYS A C 1
ATOM 2255 O O . CYS A 1 281 ? 14.262 -17.825 -3.023 1.00 89.00 281 CYS A O 1
ATOM 2257 N N . PRO A 1 282 ? 15.350 -16.550 -4.533 1.00 88.56 282 PRO A N 1
ATOM 2258 C CA . PRO A 1 282 ? 15.512 -17.625 -5.518 1.00 88.56 282 PRO A CA 1
ATOM 2259 C C . PRO A 1 282 ? 16.233 -18.864 -4.968 1.00 88.56 282 PRO A C 1
ATOM 2261 O O . PRO A 1 282 ? 15.946 -19.975 -5.386 1.00 88.56 282 PRO A O 1
ATOM 2264 N N . HIS A 1 283 ? 17.091 -18.689 -3.959 1.00 88.75 283 HIS A N 1
ATOM 2265 C CA . HIS A 1 283 ? 17.813 -19.774 -3.283 1.00 88.75 283 HIS A CA 1
ATOM 2266 C C . HIS A 1 283 ? 16.952 -20.559 -2.268 1.00 88.75 283 HIS A C 1
ATOM 2268 O O . HIS A 1 283 ? 17.488 -21.266 -1.419 1.00 88.75 283 HIS A O 1
ATOM 2274 N N . GLY A 1 284 ? 15.627 -20.366 -2.250 1.00 88.62 284 GLY A N 1
ATOM 2275 C CA . GLY A 1 284 ? 14.708 -21.089 -1.359 1.00 88.62 284 GLY A CA 1
ATOM 2276 C C . GLY A 1 284 ? 14.793 -20.703 0.126 1.00 88.62 284 GLY A C 1
ATOM 2277 O O . GLY A 1 284 ? 14.217 -21.375 0.978 1.00 88.62 284 GLY A O 1
ATOM 2278 N N . ARG A 1 285 ? 15.491 -19.613 0.470 1.00 90.88 285 ARG A N 1
ATOM 2279 C CA . ARG A 1 285 ? 15.662 -19.122 1.853 1.00 90.88 285 ARG A CA 1
ATOM 2280 C C . ARG A 1 285 ? 14.874 -17.832 2.077 1.00 90.88 285 ARG A C 1
ATOM 2282 O O . ARG A 1 285 ? 14.527 -17.134 1.129 1.00 90.88 285 ARG A O 1
ATOM 2289 N N . GLN A 1 286 ? 14.617 -17.448 3.328 1.00 91.75 286 GLN A N 1
ATOM 2290 C CA . GLN A 1 286 ? 14.108 -16.095 3.598 1.00 91.75 286 GLN A CA 1
ATOM 2291 C C . GLN A 1 286 ? 15.148 -15.059 3.145 1.00 91.75 286 GLN A C 1
ATOM 2293 O O . GLN A 1 286 ? 16.318 -15.155 3.510 1.00 91.75 286 GLN A O 1
ATOM 2298 N N . LYS A 1 287 ? 14.731 -14.022 2.413 1.00 91.69 287 LYS A N 1
ATOM 2299 C CA . LYS A 1 287 ? 15.584 -12.918 1.930 1.00 91.69 287 LYS A CA 1
ATOM 2300 C C . LYS A 1 287 ? 16.404 -12.276 3.047 1.00 91.69 287 LYS A C 1
ATOM 2302 O O . LYS A 1 287 ? 17.534 -11.871 2.822 1.00 91.69 287 LYS A O 1
ATOM 2307 N N . THR A 1 288 ? 15.853 -12.198 4.257 1.00 92.06 288 THR A N 1
ATOM 2308 C CA . THR A 1 288 ? 16.542 -11.636 5.428 1.00 92.06 288 THR A CA 1
ATOM 2309 C C . THR A 1 288 ? 17.667 -12.520 5.960 1.00 92.06 288 THR A C 1
ATOM 2311 O O . THR A 1 288 ? 18.534 -12.015 6.664 1.00 92.06 288 THR A O 1
ATOM 2314 N N . GLU A 1 289 ? 17.652 -13.815 5.646 1.00 92.25 289 GLU A N 1
ATOM 2315 C CA . GLU A 1 289 ? 18.549 -14.846 6.192 1.00 92.25 289 GLU A CA 1
ATOM 2316 C C . GLU A 1 289 ? 19.442 -15.484 5.122 1.00 92.25 289 GLU A C 1
ATOM 2318 O O . GLU A 1 289 ? 20.321 -16.282 5.433 1.00 92.25 289 GLU A O 1
ATOM 2323 N N . CYS A 1 290 ? 19.234 -15.145 3.852 1.00 93.00 290 CYS A N 1
ATOM 2324 C CA . CYS A 1 290 ? 20.027 -15.679 2.761 1.00 93.00 290 CYS A CA 1
ATOM 2325 C C . CYS A 1 290 ? 21.414 -15.019 2.728 1.00 93.00 290 CYS A C 1
ATOM 2327 O O . CYS A 1 290 ? 21.526 -13.815 2.497 1.00 93.00 290 CYS A O 1
ATOM 2329 N N . LYS A 1 291 ? 22.463 -15.824 2.932 1.00 91.44 291 LYS A N 1
ATOM 2330 C CA . LYS A 1 291 ? 23.870 -15.400 2.844 1.00 91.44 291 LYS A CA 1
ATOM 2331 C C . LYS A 1 291 ? 24.250 -14.905 1.450 1.00 91.44 291 LYS A C 1
ATOM 2333 O O . LYS A 1 291 ? 24.819 -13.828 1.329 1.00 91.44 291 LYS A O 1
ATOM 2338 N N . GLU A 1 292 ? 23.845 -15.632 0.411 1.00 89.94 292 GLU A N 1
ATOM 2339 C CA . GLU A 1 292 ? 24.099 -15.265 -0.991 1.00 89.94 292 GLU A CA 1
ATOM 2340 C C . GLU A 1 292 ? 23.439 -13.927 -1.362 1.00 89.94 292 GLU A C 1
ATOM 2342 O O . GLU A 1 292 ? 24.032 -13.112 -2.057 1.00 89.94 292 GLU A O 1
ATOM 2347 N N . CYS A 1 293 ? 22.250 -13.631 -0.818 1.00 91.44 293 CYS A N 1
ATOM 2348 C CA . CYS A 1 293 ? 21.596 -12.330 -1.004 1.00 91.44 293 CYS A CA 1
ATOM 2349 C C . CYS A 1 293 ? 22.098 -11.237 -0.045 1.00 91.44 293 CYS A C 1
ATOM 2351 O O . CYS A 1 293 ? 21.513 -10.155 -0.032 1.00 91.44 293 CYS A O 1
ATOM 2353 N N . LYS A 1 294 ? 23.094 -11.521 0.809 1.00 90.31 294 LYS A N 1
ATOM 2354 C CA . LYS A 1 294 ? 23.532 -10.637 1.905 1.00 90.31 294 LYS A CA 1
ATOM 2355 C C . LYS A 1 294 ? 22.341 -10.090 2.705 1.00 90.31 294 LYS A C 1
ATOM 2357 O O . LYS A 1 294 ? 22.191 -8.886 2.909 1.00 90.31 294 LYS A O 1
ATOM 2362 N N . GLY A 1 295 ? 21.452 -10.998 3.119 1.00 90.62 295 GLY A N 1
ATOM 2363 C CA . GLY A 1 295 ? 20.212 -10.667 3.817 1.00 90.62 295 GLY A CA 1
ATOM 2364 C C . GLY A 1 295 ? 20.438 -9.788 5.048 1.00 90.62 295 GLY A C 1
ATOM 2365 O O . GLY A 1 295 ? 21.492 -9.825 5.671 1.00 90.62 295 GLY A O 1
ATOM 2366 N N . SER A 1 296 ? 19.436 -9.007 5.454 1.00 92.94 296 SER A N 1
ATOM 2367 C CA . SER A 1 296 ? 19.602 -7.993 6.511 1.00 92.94 296 SER A CA 1
ATOM 2368 C C . SER A 1 296 ? 20.038 -8.531 7.885 1.00 92.94 296 SER A C 1
ATOM 2370 O O . SER A 1 296 ? 20.560 -7.755 8.697 1.00 92.94 296 SER A O 1
ATOM 2372 N N . ARG A 1 297 ? 19.851 -9.833 8.164 1.00 92.25 297 ARG A N 1
ATOM 2373 C CA . ARG A 1 297 ? 20.363 -10.515 9.368 1.00 92.25 297 ARG A CA 1
ATOM 2374 C C . ARG A 1 297 ? 21.799 -11.021 9.218 1.00 92.25 297 ARG A C 1
ATOM 2376 O O . ARG A 1 297 ? 22.375 -11.422 10.221 1.00 92.25 297 ARG A O 1
ATOM 2383 N N . ILE A 1 298 ? 22.377 -10.997 8.024 1.00 93.62 298 ILE A N 1
ATOM 2384 C CA . ILE A 1 298 ? 23.759 -11.393 7.754 1.00 93.62 298 ILE A CA 1
ATOM 2385 C C . ILE A 1 298 ? 24.664 -10.174 7.970 1.00 93.62 298 ILE A C 1
ATOM 2387 O O . ILE A 1 298 ? 24.341 -9.059 7.556 1.00 93.62 298 ILE A O 1
ATOM 2391 N N . CYS A 1 299 ? 25.748 -10.346 8.724 1.00 92.06 299 CYS A N 1
ATOM 2392 C CA . CYS A 1 299 ? 26.762 -9.313 8.928 1.00 92.06 299 CYS A CA 1
ATOM 2393 C C . CYS A 1 299 ? 27.810 -9.341 7.797 1.00 92.06 299 CYS A C 1
ATOM 2395 O O . CYS A 1 299 ? 27.845 -10.308 7.034 1.00 92.06 299 CYS A O 1
ATOM 2397 N N . PRO A 1 300 ? 28.688 -8.324 7.701 1.00 90.19 300 PRO A N 1
ATOM 2398 C CA . PRO A 1 300 ? 29.796 -8.326 6.741 1.00 90.19 300 PRO A CA 1
ATOM 2399 C C . PRO A 1 300 ? 30.682 -9.578 6.835 1.00 90.19 300 PRO A C 1
ATOM 2401 O O . PRO A 1 300 ? 31.165 -10.061 5.820 1.00 90.19 300 PRO A O 1
ATOM 2404 N N . HIS A 1 301 ? 30.791 -10.180 8.024 1.00 91.19 301 HIS A N 1
ATOM 2405 C CA . HIS A 1 301 ? 31.543 -11.418 8.277 1.00 91.19 301 HIS A CA 1
ATOM 2406 C C . HIS A 1 301 ? 30.791 -12.698 7.859 1.00 91.19 301 HIS A C 1
ATOM 2408 O O . HIS A 1 301 ? 31.119 -13.792 8.312 1.00 91.19 301 HIS A O 1
ATOM 2414 N N . ASN A 1 302 ? 29.721 -12.583 7.063 1.00 90.62 302 ASN A N 1
ATOM 2415 C CA . ASN A 1 302 ? 28.913 -13.696 6.550 1.00 90.62 302 ASN A CA 1
ATOM 2416 C C . ASN A 1 302 ? 28.299 -14.622 7.632 1.00 90.62 302 ASN A C 1
ATOM 2418 O O . ASN A 1 302 ? 27.960 -15.790 7.400 1.00 90.62 302 ASN A O 1
ATOM 2422 N N . ARG A 1 303 ? 28.130 -14.088 8.847 1.00 91.06 303 ARG A N 1
ATOM 2423 C CA . ARG A 1 303 ? 27.491 -14.742 9.997 1.00 91.06 303 ARG A CA 1
ATOM 2424 C C . ARG A 1 303 ? 26.166 -14.055 10.312 1.00 91.06 303 ARG A C 1
ATOM 2426 O O . ARG A 1 303 ? 25.926 -12.913 9.925 1.00 91.06 303 ARG A O 1
ATOM 2433 N N . PHE A 1 304 ? 25.292 -14.733 11.047 1.00 92.06 304 PHE A N 1
ATOM 2434 C CA . PHE A 1 304 ? 24.107 -14.078 11.589 1.00 92.06 304 PHE A CA 1
ATOM 2435 C C . PHE A 1 304 ? 24.522 -13.007 12.607 1.00 92.06 304 PHE A C 1
ATOM 2437 O O . PHE A 1 304 ? 25.336 -13.258 13.491 1.00 92.06 304 PHE A O 1
ATOM 2444 N N . LYS A 1 305 ? 23.963 -11.805 12.477 1.00 89.19 305 LYS A N 1
ATOM 2445 C CA . LYS A 1 305 ? 24.251 -10.604 13.275 1.00 89.19 305 LYS A CA 1
ATOM 2446 C C . LYS A 1 305 ? 24.112 -10.800 14.789 1.00 89.19 305 LYS A C 1
ATOM 2448 O O . LYS A 1 305 ? 24.747 -10.068 15.542 1.00 89.19 305 LYS A O 1
ATOM 2453 N N . ASP A 1 306 ? 23.248 -11.717 15.205 1.00 88.31 306 ASP A N 1
ATOM 2454 C CA . ASP A 1 306 ? 22.962 -12.152 16.577 1.00 88.31 306 ASP A CA 1
ATOM 2455 C C . ASP A 1 306 ? 23.872 -13.293 17.061 1.00 88.31 306 ASP A C 1
ATOM 2457 O O . ASP A 1 306 ? 23.909 -13.567 18.252 1.00 88.31 306 ASP A O 1
ATOM 2461 N N . ARG A 1 307 ? 24.630 -13.932 16.161 1.00 89.75 307 ARG A N 1
ATOM 2462 C CA . ARG A 1 307 ? 25.579 -15.021 16.464 1.00 89.75 307 ARG A CA 1
ATOM 2463 C C . ARG A 1 307 ? 27.038 -14.667 16.149 1.00 89.75 307 ARG A C 1
ATOM 2465 O O . ARG A 1 307 ? 27.932 -15.486 16.331 1.00 89.75 307 ARG A O 1
ATOM 2472 N N . CYS A 1 308 ? 27.296 -13.475 15.618 1.00 92.00 308 CYS A N 1
ATOM 2473 C CA . CYS A 1 308 ? 28.634 -13.030 15.250 1.00 92.00 308 CYS A CA 1
ATOM 2474 C C . CYS A 1 308 ? 29.317 -12.391 16.463 1.00 92.00 308 CYS A C 1
ATOM 2476 O O . CYS A 1 308 ? 28.898 -11.317 16.887 1.00 92.00 308 CYS A O 1
ATOM 2478 N N . LYS A 1 309 ? 30.372 -13.032 16.986 1.00 89.69 309 LYS A N 1
ATOM 2479 C CA . LYS A 1 309 ? 31.132 -12.561 18.158 1.00 89.69 309 LYS A CA 1
ATOM 2480 C C . LYS A 1 309 ? 31.588 -11.103 18.010 1.00 89.69 309 LYS A C 1
ATOM 2482 O O . LYS A 1 309 ? 31.298 -10.294 18.882 1.00 89.69 309 LYS A O 1
ATOM 2487 N N . GLU A 1 310 ? 32.165 -10.747 16.863 1.00 88.06 310 GLU A N 1
ATOM 2488 C CA . GLU A 1 310 ? 32.617 -9.379 16.549 1.00 88.06 310 GLU A CA 1
ATOM 2489 C C . GLU A 1 310 ? 31.463 -8.358 16.504 1.00 88.06 310 GLU A C 1
ATOM 2491 O O . GLU A 1 310 ? 31.610 -7.204 16.898 1.00 88.06 310 GLU A O 1
ATOM 2496 N N . CYS A 1 311 ? 30.270 -8.767 16.052 1.00 88.12 311 CYS A N 1
ATOM 2497 C CA . CYS A 1 311 ? 29.089 -7.900 16.086 1.00 88.12 311 CYS A CA 1
ATOM 2498 C C . CYS A 1 311 ? 28.424 -7.842 17.463 1.00 88.12 311 CYS A C 1
ATOM 2500 O O . CYS A 1 311 ? 27.563 -6.994 17.666 1.00 88.12 311 CYS A O 1
ATOM 2502 N N . LEU A 1 312 ? 28.702 -8.781 18.366 1.00 86.62 312 LEU A N 1
ATOM 2503 C CA . LEU A 1 312 ? 28.158 -8.778 19.722 1.00 86.62 312 LEU A CA 1
ATOM 2504 C C . LEU A 1 312 ? 29.030 -7.931 20.649 1.00 86.62 312 LEU A C 1
ATOM 2506 O O . LEU A 1 312 ? 28.475 -7.158 21.422 1.00 86.62 312 LEU A O 1
ATOM 2510 N N . SER A 1 313 ? 30.357 -7.996 20.502 1.00 82.88 313 SER A N 1
ATOM 2511 C CA . SER A 1 313 ? 31.307 -7.171 21.264 1.00 82.88 313 SER A CA 1
ATOM 2512 C C . SER A 1 313 ? 31.158 -5.668 20.998 1.00 82.88 313 SER A C 1
ATOM 2514 O O . SER A 1 313 ? 31.434 -4.851 21.865 1.00 82.88 313 SER A O 1
ATOM 2516 N N . THR A 1 314 ? 30.680 -5.298 19.810 1.00 78.25 314 THR A N 1
ATOM 2517 C CA . THR A 1 314 ? 30.513 -3.905 19.360 1.00 78.25 314 THR A CA 1
ATOM 2518 C C . THR A 1 314 ? 29.101 -3.344 19.573 1.00 78.25 314 THR A C 1
ATOM 2520 O O . THR A 1 314 ? 28.849 -2.162 19.327 1.00 78.25 314 THR A O 1
ATOM 2523 N N . ARG A 1 315 ? 28.137 -4.158 20.029 1.00 73.50 315 ARG A N 1
ATOM 2524 C CA . ARG A 1 315 ? 26.766 -3.694 20.295 1.00 73.50 315 ARG A CA 1
ATOM 2525 C C . ARG A 1 315 ? 26.677 -3.060 21.674 1.00 73.50 315 ARG A C 1
ATOM 2527 O O . ARG A 1 315 ? 26.819 -3.747 22.679 1.00 73.50 315 ARG A O 1
ATOM 2534 N N . ARG A 1 316 ? 26.279 -1.784 21.729 1.00 68.19 316 ARG A N 1
ATOM 2535 C CA . ARG A 1 316 ? 25.764 -1.202 22.977 1.00 68.19 316 ARG A CA 1
ATOM 2536 C C . ARG A 1 316 ? 24.570 -2.037 23.476 1.00 68.19 316 ARG A C 1
ATOM 2538 O O . ARG A 1 316 ? 23.717 -2.401 22.651 1.00 68.19 316 ARG A O 1
ATOM 2545 N N . PRO A 1 317 ? 24.484 -2.347 24.782 1.00 64.25 317 PRO A N 1
ATOM 2546 C CA . PRO A 1 317 ? 23.351 -3.075 25.334 1.00 64.25 317 PRO A CA 1
ATOM 2547 C C . PRO A 1 317 ? 22.056 -2.332 24.994 1.00 64.25 317 PRO A C 1
ATOM 2549 O O . PRO A 1 317 ? 21.934 -1.123 25.194 1.00 64.25 317 PRO A O 1
ATOM 2552 N N . ARG A 1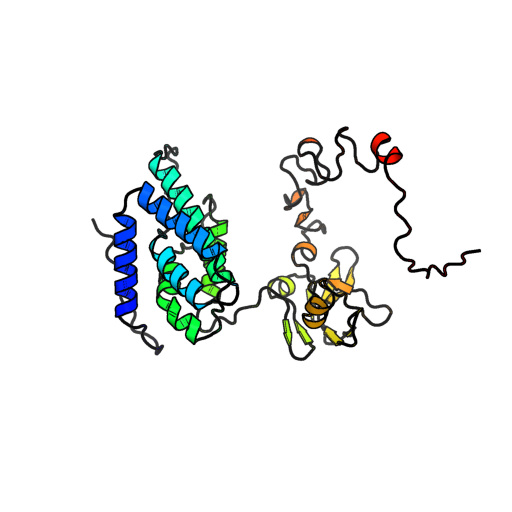 318 ? 21.086 -3.049 24.415 1.00 59.25 318 ARG A N 1
ATOM 2553 C CA . ARG A 1 318 ? 19.751 -2.485 24.196 1.00 59.25 318 ARG A CA 1
ATOM 2554 C C . ARG A 1 318 ? 19.107 -2.360 25.570 1.00 59.25 318 ARG A C 1
ATOM 2556 O O . ARG A 1 318 ? 18.858 -3.385 26.198 1.00 59.25 318 ARG A O 1
ATOM 2563 N N . GLY A 1 319 ? 18.857 -1.128 26.012 1.00 51.59 319 GLY A N 1
ATOM 2564 C CA . GLY A 1 319 ? 18.116 -0.868 27.245 1.00 51.59 319 GLY A CA 1
ATOM 2565 C C . GLY A 1 319 ? 16.774 -1.619 27.270 1.00 51.59 319 GLY A C 1
ATOM 2566 O O . GLY A 1 319 ? 16.240 -1.966 26.204 1.00 51.59 319 GLY A O 1
ATOM 2567 N N . PRO A 1 320 ? 16.236 -1.910 28.466 1.00 47.03 320 PRO A N 1
ATOM 2568 C CA . PRO A 1 320 ? 15.017 -2.691 28.615 1.00 47.03 320 PRO A CA 1
ATOM 2569 C C . PRO A 1 320 ? 13.871 -2.059 27.818 1.00 47.03 320 PRO A C 1
ATOM 2571 O O . PRO A 1 320 ? 13.637 -0.849 27.838 1.00 47.03 320 PRO A O 1
ATOM 2574 N N . ARG A 1 321 ? 13.150 -2.893 27.063 1.00 47.06 321 ARG A N 1
ATOM 2575 C CA . ARG A 1 321 ? 11.963 -2.465 26.319 1.00 47.06 321 ARG A CA 1
ATOM 2576 C C . ARG A 1 321 ? 10.813 -2.270 27.305 1.00 47.06 321 ARG A C 1
ATOM 2578 O O . ARG A 1 321 ? 10.072 -3.210 27.547 1.00 47.06 321 ARG A O 1
ATOM 2585 N N . GLY A 1 322 ? 10.656 -1.047 27.810 1.00 47.66 322 GLY A N 1
ATOM 2586 C CA . GLY A 1 322 ? 9.439 -0.621 28.505 1.00 47.66 322 GLY A CA 1
ATOM 2587 C C . GLY A 1 322 ? 9.603 -0.282 29.984 1.00 47.66 322 GLY A C 1
ATOM 2588 O O . GLY A 1 322 ? 8.968 -0.904 30.821 1.00 47.66 322 GLY A O 1
ATOM 2589 N N . SER A 1 323 ? 10.362 0.766 30.294 1.00 39.31 323 SER A N 1
ATOM 2590 C CA . SER A 1 323 ? 10.190 1.529 31.533 1.00 39.31 323 SER A CA 1
ATOM 2591 C C . SER A 1 323 ? 10.574 2.989 31.277 1.00 39.31 323 SER A C 1
ATOM 2593 O O . SER A 1 323 ? 11.743 3.345 31.172 1.00 39.31 323 SER A O 1
ATOM 2595 N N . ARG A 1 324 ? 9.568 3.861 31.128 1.00 46.91 324 ARG A N 1
ATOM 2596 C CA . ARG A 1 324 ? 9.739 5.294 31.404 1.00 46.91 324 ARG A CA 1
ATOM 2597 C C . ARG A 1 324 ? 9.787 5.413 32.927 1.00 46.91 324 ARG A C 1
ATOM 2599 O O . ARG A 1 324 ? 8.754 5.622 33.549 1.00 46.91 324 ARG A O 1
ATOM 2606 N N . LEU A 1 325 ? 10.956 5.202 33.522 1.00 36.97 325 LEU A N 1
ATOM 2607 C CA . LEU A 1 325 ? 11.200 5.678 34.878 1.00 36.97 325 LEU A CA 1
ATOM 2608 C C . LEU A 1 325 ? 11.714 7.112 34.767 1.00 36.97 325 LEU A C 1
ATOM 2610 O O . LEU A 1 325 ? 12.640 7.398 34.009 1.00 36.97 325 LEU A O 1
ATOM 2614 N N . LEU A 1 326 ? 11.010 8.006 35.456 1.00 41.41 326 LEU A N 1
ATOM 2615 C CA . LEU A 1 326 ? 11.334 9.415 35.606 1.00 41.41 326 LEU A CA 1
ATOM 2616 C C . LEU A 1 326 ? 12.756 9.535 36.160 1.00 41.41 326 LEU A C 1
ATOM 2618 O O . LEU A 1 326 ? 13.036 9.078 37.264 1.00 41.41 326 LEU A O 1
ATOM 2622 N N . ALA A 1 327 ? 13.650 10.153 35.392 1.00 36.50 327 ALA A N 1
ATOM 2623 C CA . ALA A 1 327 ? 14.918 10.622 35.922 1.00 36.50 327 ALA A CA 1
ATOM 2624 C C . ALA A 1 327 ? 14.627 11.853 36.791 1.00 36.50 327 ALA A C 1
ATOM 2626 O O . ALA A 1 327 ? 14.551 12.972 36.288 1.00 36.50 327 ALA A O 1
ATOM 2627 N N . VAL A 1 328 ? 14.417 11.637 38.091 1.00 40.59 328 VAL A N 1
ATOM 2628 C CA . VAL A 1 328 ? 14.578 12.701 39.084 1.00 40.59 328 VAL A CA 1
ATOM 2629 C C . VAL A 1 328 ? 16.076 12.956 39.182 1.00 40.59 328 VAL A C 1
ATOM 2631 O O . VAL A 1 328 ? 16.843 12.101 39.621 1.00 40.59 328 VAL A O 1
ATOM 2634 N N . ALA A 1 329 ? 16.499 14.113 38.686 1.00 40.50 329 ALA A N 1
ATOM 2635 C CA . ALA A 1 329 ? 17.863 14.585 38.814 1.00 40.50 329 ALA A CA 1
ATOM 2636 C C . ALA A 1 329 ? 18.126 14.966 40.277 1.00 40.50 329 ALA A C 1
ATOM 2638 O O . ALA A 1 329 ? 17.696 16.023 40.725 1.00 40.50 329 ALA A O 1
ATOM 2639 N N . PHE A 1 330 ? 18.857 14.129 41.009 1.00 36.09 330 PHE A N 1
ATOM 2640 C CA . PHE A 1 330 ? 19.618 14.591 42.166 1.00 36.09 330 PHE A CA 1
ATOM 2641 C C . PHE A 1 330 ? 21.001 15.005 41.662 1.00 36.09 330 PHE A C 1
ATOM 2643 O O . PHE A 1 330 ? 21.844 14.160 41.367 1.00 36.09 330 PHE A O 1
ATOM 2650 N N . ARG A 1 331 ? 21.211 16.315 41.510 1.00 39.22 331 ARG A N 1
ATOM 2651 C CA . ARG A 1 331 ? 22.556 16.896 41.554 1.00 39.22 331 ARG A CA 1
ATOM 2652 C C . ARG A 1 331 ? 22.850 17.186 43.025 1.00 39.22 331 ARG A C 1
ATOM 2654 O O . ARG A 1 331 ? 22.050 17.862 43.668 1.00 39.22 331 ARG A O 1
ATOM 2661 N N . ARG A 1 332 ? 23.941 16.630 43.540 1.00 38.31 332 ARG A N 1
ATOM 2662 C CA . ARG A 1 332 ? 24.669 17.191 44.678 1.00 38.31 332 ARG A CA 1
ATOM 2663 C C . ARG A 1 332 ? 25.855 17.956 44.127 1.00 38.31 332 ARG A C 1
ATOM 2665 O O . ARG A 1 332 ? 26.383 17.489 43.089 1.00 38.31 332 ARG A O 1
#

Foldseek 3Di:
DDPPDDDPDDDDDDDPDQDPVLLVVLVVLLVVLVPDDLVVLVVVLVVLVVLLVPDDLPCLVSLLVSLSNLLSNAAQDDDPDDPDDPPDDPVNVSSVVSNLSSLVSNLSSLVSHDLVPPVSVSSCVSSLVSLVVSQDPLPPDDDDPCSVSSVSSCLSSVCNDPVNPNQPCFWDQDPQETDGGPLLVPQPQKDFAPDWFWKAWPPDRRIHIFRMWGQQPPPRDIATEDEPQADDVCCVVVVGHIDIDTPPPHHYDYSPSQQRDADPVSHRQLQDLVNCHVQADPVSHGQQLDLVNCHVQADPVSDGCVPDPVNVVPDDDDPDDDDPDDPPDDDD